Protein AF-A0A812LIL1-F1 (afdb_monomer)

pLDDT: mean 70.32, std 18.49, range [37.25, 95.69]

Solvent-accessible surface area (backbone atoms only — not comparable to full-atom values): 12979 Å² total; per-residue (Å²): 141,80,91,79,79,91,77,90,84,84,90,80,93,76,93,73,94,71,91,79,72,87,73,71,48,73,71,55,48,56,55,46,52,50,66,72,42,93,72,63,73,79,77,71,77,81,70,89,77,80,88,78,82,76,76,82,82,78,79,78,85,77,91,71,80,96,73,77,90,73,74,82,74,73,77,75,76,74,45,86,42,68,44,92,92,39,80,91,51,72,26,69,44,69,71,56,47,55,53,43,63,72,29,72,70,44,50,53,50,51,56,47,50,52,51,32,64,74,65,32,68,70,58,43,52,50,55,48,51,54,51,47,52,53,48,49,53,51,50,51,36,49,73,73,64,52,63,53,73,68,54,45,54,50,52,51,51,52,49,52,51,50,50,52,52,50,48,50,55,74,78,45,77,85,74,88,77,79,75,86,74,89,70,83,89,76,90,74,78,84,81,90,132

Secondary structure (DSSP, 8-state):
-------------------------HHHHHHHHHHHSTTTTTTS------------------------------------EEETTEEEEEESSHHHHHHHHHSHHHHHHHHHHHHHHHH-HHHHHHHHHHHHHHHHHHHHHHHTT---HHHHHHHHHHHHHHHHHHHHHHH--S-------------------

Structure (mmCIF, N/CA/C/O backbone):
data_AF-A0A812LIL1-F1
#
_entry.id   AF-A0A812LIL1-F1
#
loop_
_atom_site.group_PDB
_atom_site.id
_atom_site.type_symbol
_atom_site.label_atom_id
_atom_site.label_alt_id
_atom_site.label_comp_id
_atom_site.label_asym_id
_atom_site.label_entity_id
_atom_site.label_seq_id
_atom_site.pdbx_PDB_ins_code
_atom_site.Cartn_x
_atom_site.Cartn_y
_atom_site.Cartn_z
_atom_site.occupancy
_atom_site.B_iso_or_equiv
_atom_site.auth_seq_id
_atom_site.auth_comp_id
_atom_site.auth_asym_id
_atom_site.auth_atom_id
_atom_site.pdbx_PDB_model_num
ATOM 1 N N . MET A 1 1 ? 29.697 30.203 23.502 1.00 52.78 1 MET A N 1
ATOM 2 C CA . MET A 1 1 ? 31.072 29.741 23.212 1.00 52.78 1 MET A CA 1
ATOM 3 C C . MET A 1 1 ? 31.259 28.390 23.872 1.00 52.78 1 MET A C 1
ATOM 5 O O . MET A 1 1 ? 31.372 28.340 25.086 1.00 52.78 1 MET A O 1
ATOM 9 N N . ILE A 1 2 ? 31.221 27.307 23.098 1.00 48.69 2 ILE A N 1
ATOM 10 C CA . ILE A 1 2 ? 31.490 25.954 23.595 1.00 48.69 2 ILE A CA 1
ATOM 11 C C . ILE A 1 2 ? 32.465 25.327 22.605 1.00 48.69 2 ILE A C 1
ATOM 13 O O . ILE A 1 2 ? 32.144 25.122 21.437 1.00 48.69 2 ILE A O 1
ATOM 17 N N . LYS A 1 3 ? 33.692 25.139 23.086 1.00 65.81 3 LYS A N 1
ATOM 18 C CA . LYS A 1 3 ? 34.807 24.487 22.406 1.00 65.81 3 LYS A CA 1
ATOM 19 C C . LYS A 1 3 ? 34.522 22.979 22.364 1.00 65.81 3 LYS A C 1
ATOM 21 O O . LYS A 1 3 ? 34.367 22.373 23.418 1.00 65.81 3 LYS A O 1
ATOM 26 N N . ARG A 1 4 ? 34.479 22.382 21.173 1.00 52.78 4 ARG A N 1
ATOM 27 C CA . ARG A 1 4 ? 34.618 20.932 20.944 1.00 52.78 4 ARG A CA 1
ATOM 28 C C . ARG A 1 4 ? 35.654 20.783 19.830 1.00 52.78 4 ARG A C 1
ATOM 30 O O . ARG A 1 4 ? 35.423 21.245 18.722 1.00 52.78 4 ARG A O 1
ATOM 37 N N . ALA A 1 5 ? 36.911 20.600 20.218 1.00 50.88 5 ALA A N 1
ATOM 38 C CA . ALA A 1 5 ? 37.567 19.309 20.440 1.00 50.88 5 ALA A CA 1
ATOM 39 C C . ALA A 1 5 ? 38.055 18.724 19.106 1.00 50.88 5 ALA A C 1
ATOM 41 O O . ALA A 1 5 ? 37.328 18.038 18.397 1.00 50.88 5 ALA A O 1
ATOM 42 N N . LEU A 1 6 ? 39.309 19.067 18.791 1.00 51.31 6 LEU A N 1
ATOM 43 C CA . LEU A 1 6 ? 40.186 18.269 17.946 1.00 51.31 6 LEU A CA 1
ATOM 44 C C . LEU A 1 6 ? 40.381 16.887 18.593 1.00 51.31 6 LEU A C 1
ATOM 46 O O . LEU A 1 6 ? 40.688 16.807 19.779 1.00 51.31 6 LEU A O 1
ATOM 50 N N . GLY A 1 7 ? 40.247 15.836 17.792 1.00 46.41 7 GLY A N 1
ATOM 51 C CA . GLY A 1 7 ? 40.588 14.444 18.100 1.00 46.41 7 GLY A CA 1
ATOM 52 C C . GLY A 1 7 ? 40.447 13.658 16.795 1.00 46.41 7 GLY A C 1
ATOM 53 O O . GLY A 1 7 ? 39.332 13.348 16.402 1.00 46.41 7 GLY A O 1
ATOM 54 N N . LEU A 1 8 ? 41.461 13.594 15.927 1.00 50.06 8 LEU A N 1
ATOM 55 C CA . LEU A 1 8 ? 42.644 12.730 16.034 1.00 50.06 8 LEU A CA 1
ATOM 56 C C . LEU A 1 8 ? 42.253 11.256 16.261 1.00 50.06 8 LEU A C 1
ATOM 58 O O . LEU A 1 8 ? 42.231 10.781 17.388 1.00 50.06 8 LEU A O 1
ATOM 62 N N . PHE A 1 9 ? 41.986 10.538 15.168 1.00 48.72 9 PHE A N 1
ATOM 63 C CA . PHE A 1 9 ? 42.214 9.095 15.086 1.00 48.72 9 PHE A CA 1
ATOM 64 C C . PHE A 1 9 ? 43.156 8.838 13.911 1.00 48.72 9 PHE A C 1
ATOM 66 O O . PHE A 1 9 ? 42.768 8.866 12.746 1.00 48.72 9 PHE A O 1
ATOM 73 N N . ALA A 1 10 ? 44.425 8.676 14.271 1.00 44.22 10 ALA A N 1
ATOM 74 C CA . ALA A 1 10 ? 45.466 8.067 13.467 1.00 44.22 10 ALA A CA 1
ATOM 75 C C . ALA A 1 10 ? 45.456 6.549 13.716 1.00 44.22 10 ALA A C 1
ATOM 77 O O . ALA A 1 10 ? 45.192 6.126 14.841 1.00 44.22 10 ALA A O 1
ATOM 78 N N . GLY A 1 11 ? 45.803 5.758 12.697 1.00 39.75 11 GLY A N 1
ATOM 79 C CA . GLY A 1 11 ? 46.254 4.373 12.877 1.00 39.75 11 GLY A CA 1
ATOM 80 C C . GLY A 1 11 ? 45.610 3.359 11.936 1.00 39.75 11 GLY A C 1
ATOM 81 O O . GLY A 1 11 ? 44.699 2.642 12.330 1.00 39.75 11 GLY A O 1
ATOM 82 N N . GLY A 1 12 ? 46.120 3.274 10.709 1.00 37.25 12 GLY A N 1
ATOM 83 C CA . GLY A 1 12 ? 45.776 2.242 9.733 1.00 37.25 12 GLY A CA 1
ATOM 84 C C . GLY A 1 12 ? 46.811 2.226 8.613 1.00 37.25 12 GLY A C 1
ATOM 85 O O . GLY A 1 12 ? 46.540 2.698 7.516 1.00 37.25 12 GLY A O 1
ATOM 86 N N . GLU A 1 13 ? 48.026 1.779 8.933 1.00 42.78 13 GLU A N 1
ATOM 87 C CA . GLU A 1 13 ? 49.130 1.611 7.985 1.00 42.78 13 GLU A CA 1
ATOM 88 C C . GLU A 1 13 ? 48.853 0.428 7.045 1.00 42.78 13 GLU A C 1
ATOM 90 O O . GLU A 1 13 ? 48.665 -0.707 7.480 1.00 42.78 13 GLU A O 1
ATOM 95 N N . GLY A 1 14 ? 48.838 0.710 5.744 1.00 38.22 14 GLY A N 1
ATOM 96 C CA . GLY A 1 14 ? 48.698 -0.270 4.673 1.00 38.22 14 GLY A CA 1
ATOM 97 C C . GLY A 1 14 ? 48.807 0.431 3.325 1.00 38.22 14 GLY A C 1
ATOM 98 O O . GLY A 1 14 ? 47.809 0.872 2.769 1.00 38.22 14 GLY A O 1
ATOM 99 N N . ALA A 1 15 ? 50.042 0.588 2.854 1.00 48.25 15 ALA A N 1
ATOM 100 C CA . ALA A 1 15 ? 50.389 1.243 1.603 1.00 48.25 15 ALA A CA 1
ATOM 101 C C . ALA A 1 15 ? 49.769 0.542 0.380 1.00 48.25 15 ALA A C 1
ATOM 103 O O . ALA A 1 15 ? 50.050 -0.626 0.115 1.00 48.25 15 ALA A O 1
ATOM 104 N N . ALA A 1 16 ? 49.000 1.299 -0.397 1.00 39.88 16 ALA A N 1
ATOM 105 C CA . ALA A 1 16 ? 48.902 1.155 -1.840 1.00 39.88 16 ALA A CA 1
ATOM 106 C C . ALA A 1 16 ? 48.782 2.570 -2.413 1.00 39.88 16 ALA A C 1
ATOM 108 O O . ALA A 1 16 ? 47.892 3.334 -2.045 1.00 39.88 16 ALA A O 1
ATOM 109 N N . GLU A 1 17 ? 49.773 2.928 -3.215 1.00 51.41 17 GLU A N 1
ATOM 110 C CA . GLU A 1 17 ? 49.846 4.164 -3.975 1.00 51.41 17 GLU A CA 1
ATOM 111 C C . GLU A 1 17 ? 48.706 4.176 -4.999 1.00 51.41 17 GLU A C 1
ATOM 113 O O . GLU A 1 17 ? 48.731 3.389 -5.939 1.00 51.41 17 GLU A O 1
ATOM 118 N N . ASP A 1 18 ? 47.724 5.060 -4.832 1.00 40.53 18 ASP A N 1
ATOM 119 C CA . ASP A 1 18 ? 46.818 5.444 -5.912 1.00 40.53 18 ASP A CA 1
ATOM 120 C C . ASP A 1 18 ? 46.624 6.967 -5.880 1.00 40.53 18 ASP A C 1
ATOM 122 O O . ASP A 1 18 ? 46.130 7.567 -4.924 1.00 40.53 18 ASP A O 1
ATOM 126 N N . ASP A 1 19 ? 47.118 7.572 -6.952 1.00 51.59 19 ASP A N 1
ATOM 127 C CA . ASP A 1 19 ? 47.038 8.965 -7.374 1.00 51.59 19 ASP A CA 1
ATOM 128 C C . ASP A 1 19 ? 45.569 9.366 -7.627 1.00 51.59 19 ASP A C 1
ATOM 130 O O . ASP A 1 19 ? 45.099 9.382 -8.765 1.00 51.59 19 ASP A O 1
ATOM 134 N N . ASP A 1 20 ? 44.800 9.650 -6.568 1.00 45.34 20 ASP A N 1
ATOM 135 C CA . ASP A 1 20 ? 43.412 10.131 -6.685 1.00 45.34 20 ASP A CA 1
ATOM 136 C C . ASP A 1 20 ? 43.408 11.651 -6.926 1.00 45.34 20 ASP A C 1
ATOM 138 O O . ASP A 1 20 ? 43.228 12.488 -6.040 1.00 45.34 20 ASP A O 1
ATOM 142 N N . SER A 1 21 ? 43.707 12.007 -8.174 1.00 47.28 21 SER A N 1
ATOM 143 C CA . SER A 1 21 ? 43.496 13.340 -8.724 1.00 47.28 21 SER A CA 1
ATOM 144 C C . SER A 1 21 ? 42.008 13.701 -8.620 1.00 47.28 21 SER A C 1
ATOM 146 O O . SER A 1 21 ? 41.172 13.090 -9.286 1.00 47.28 21 SER A O 1
ATOM 148 N N . ASP A 1 22 ? 41.688 14.703 -7.791 1.00 51.28 22 ASP A N 1
ATOM 149 C CA . ASP A 1 22 ? 40.363 15.304 -7.556 1.00 51.28 22 ASP A CA 1
ATOM 150 C C . ASP A 1 22 ? 39.725 15.934 -8.824 1.00 51.28 22 ASP A C 1
ATOM 152 O O . ASP A 1 22 ? 39.348 17.114 -8.859 1.00 51.28 22 ASP A O 1
ATOM 156 N N . ASP A 1 23 ? 39.541 15.167 -9.896 1.00 62.91 23 ASP A N 1
ATOM 157 C CA . ASP A 1 23 ? 38.817 15.604 -11.087 1.00 62.91 23 ASP A CA 1
ATOM 158 C C . ASP A 1 23 ? 37.314 15.350 -10.894 1.00 62.91 23 ASP A C 1
ATOM 160 O O . ASP A 1 23 ? 36.687 14.437 -11.445 1.00 62.91 23 ASP A O 1
ATOM 164 N N . VAL A 1 24 ? 36.709 16.170 -10.025 1.00 61.94 24 VAL A N 1
ATOM 165 C CA . VAL A 1 24 ? 35.255 16.204 -9.834 1.00 61.94 24 VAL A CA 1
ATOM 166 C C . VAL A 1 24 ? 34.614 16.521 -11.180 1.00 61.94 24 VAL A C 1
ATOM 168 O O . VAL A 1 24 ? 34.632 17.668 -11.639 1.00 61.94 24 VAL A O 1
ATOM 171 N N . THR A 1 25 ? 33.998 15.507 -11.788 1.00 75.56 25 THR A N 1
ATOM 172 C CA . THR A 1 25 ? 33.398 15.629 -13.118 1.00 75.56 25 THR A CA 1
ATOM 173 C C . THR A 1 25 ? 32.443 16.831 -13.182 1.00 75.56 25 THR A C 1
ATOM 175 O O . THR A 1 25 ? 31.736 17.125 -12.207 1.00 75.56 25 THR A O 1
ATOM 178 N N . PRO A 1 26 ? 32.327 17.517 -14.335 1.00 74.06 26 PRO A N 1
ATOM 179 C CA . PRO A 1 26 ? 31.472 18.699 -14.456 1.00 74.06 26 PRO A CA 1
ATOM 180 C C . PRO A 1 26 ? 30.014 18.423 -14.046 1.00 74.0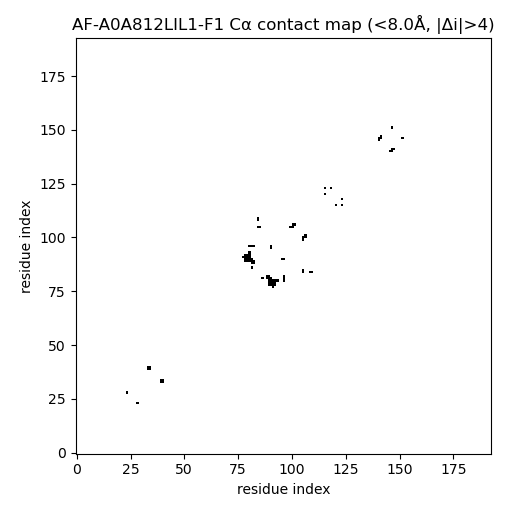6 26 PRO A C 1
ATOM 182 O O . PRO A 1 26 ? 29.338 19.284 -13.488 1.00 74.06 26 PRO A O 1
ATOM 185 N N . ALA A 1 27 ? 29.542 17.187 -14.239 1.00 73.56 27 ALA A N 1
ATOM 186 C CA . ALA A 1 27 ? 28.221 16.741 -13.804 1.00 73.56 27 ALA A CA 1
ATOM 187 C C . ALA A 1 27 ? 28.079 16.630 -12.271 1.00 73.56 27 ALA A C 1
ATOM 189 O O . ALA A 1 27 ? 27.004 16.908 -11.729 1.00 73.56 27 ALA A O 1
ATOM 190 N N . GLN A 1 28 ? 29.135 16.229 -11.559 1.00 75.50 28 GLN A N 1
ATOM 191 C CA . GLN A 1 28 ? 29.159 16.189 -10.094 1.00 75.50 28 GLN A CA 1
ATOM 192 C C . GLN A 1 28 ? 29.247 17.600 -9.500 1.00 75.50 28 GLN A C 1
ATOM 194 O O . GLN A 1 28 ? 28.489 17.891 -8.571 1.00 75.50 28 GLN A O 1
ATOM 199 N N . ARG A 1 29 ? 30.049 18.503 -10.089 1.00 79.69 29 ARG A N 1
ATOM 200 C CA . ARG A 1 29 ? 30.097 19.927 -9.693 1.00 79.69 29 ARG A CA 1
ATOM 201 C C . ARG A 1 29 ? 28.732 20.599 -9.810 1.00 79.69 29 ARG A C 1
ATOM 203 O O . ARG A 1 29 ? 28.240 21.153 -8.833 1.00 79.69 29 ARG A O 1
ATOM 210 N N . GLN A 1 30 ? 28.043 20.429 -10.937 1.00 77.06 30 GLN A N 1
ATOM 211 C CA . GLN A 1 30 ? 26.717 21.026 -11.153 1.00 77.06 30 GLN A CA 1
ATOM 212 C C . GLN A 1 30 ? 25.652 20.501 -10.167 1.00 77.06 30 GLN A C 1
ATOM 214 O O . GLN A 1 30 ? 24.702 21.195 -9.793 1.00 77.06 30 GLN A O 1
ATOM 219 N N . LYS A 1 31 ? 25.801 19.245 -9.725 1.00 79.50 31 LYS A N 1
ATOM 220 C CA . LYS A 1 31 ? 24.923 18.612 -8.733 1.00 79.50 31 LYS A CA 1
ATOM 221 C C . LYS A 1 31 ? 25.207 19.104 -7.312 1.00 79.50 31 LYS A C 1
ATOM 223 O O . LYS A 1 31 ? 24.265 19.208 -6.523 1.00 79.50 31 LYS A O 1
ATOM 228 N N . LEU A 1 32 ? 26.468 19.399 -7.000 1.00 76.12 32 LEU A N 1
ATOM 229 C CA . LEU A 1 32 ? 26.884 20.039 -5.753 1.00 76.12 32 LEU A CA 1
ATOM 230 C C . LEU A 1 32 ? 26.404 21.493 -5.715 1.00 76.12 32 LEU A C 1
ATOM 232 O O . LEU A 1 32 ? 25.700 21.862 -4.782 1.00 76.12 32 LEU A O 1
ATOM 236 N N . GLU A 1 33 ? 26.623 22.275 -6.770 1.00 76.50 33 GLU A N 1
ATOM 237 C CA . GLU A 1 33 ? 26.144 23.662 -6.877 1.00 76.50 33 GLU A CA 1
ATOM 238 C C . GLU A 1 33 ? 24.622 23.764 -6.673 1.00 76.50 33 GLU A C 1
ATOM 240 O O . GLU A 1 33 ? 24.148 24.567 -5.869 1.00 76.50 33 GLU A O 1
ATOM 245 N N . ARG A 1 34 ? 23.836 22.864 -7.285 1.00 74.44 34 ARG A N 1
ATOM 246 C CA . ARG A 1 34 ? 22.377 22.784 -7.056 1.00 74.44 34 ARG A CA 1
ATOM 247 C C . ARG A 1 34 ? 21.967 22.423 -5.629 1.00 74.44 34 ARG A C 1
ATOM 249 O O . ARG A 1 34 ? 20.806 2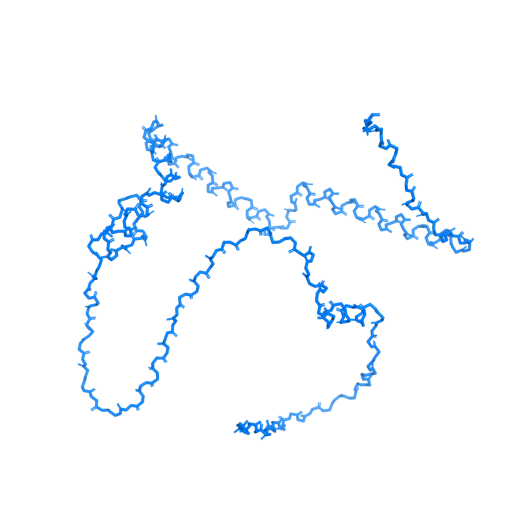2.621 -5.284 1.00 74.44 34 ARG A O 1
ATOM 256 N N . ARG A 1 35 ? 22.844 21.823 -4.826 1.00 74.50 35 ARG A N 1
ATOM 257 C CA . ARG A 1 35 ? 22.574 21.514 -3.414 1.00 74.50 35 ARG A CA 1
ATOM 258 C C . ARG A 1 35 ? 22.987 22.655 -2.492 1.00 74.50 35 ARG A C 1
ATOM 260 O O . ARG A 1 35 ? 22.330 22.830 -1.473 1.00 74.50 35 ARG A O 1
ATOM 267 N N . LEU A 1 36 ? 24.028 23.405 -2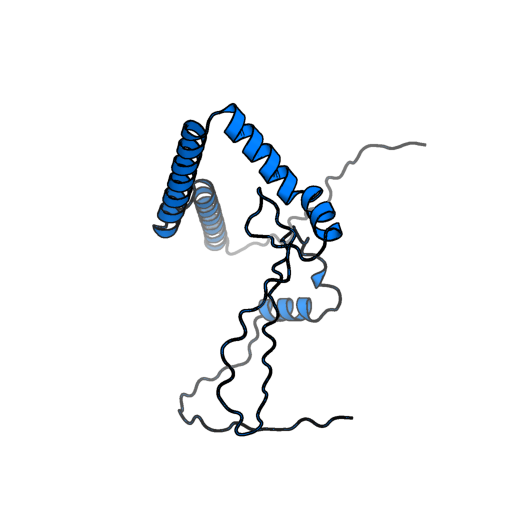.855 1.00 75.19 36 LEU A N 1
ATOM 268 C CA . LEU A 1 36 ? 24.544 24.516 -2.056 1.00 75.19 36 LEU A CA 1
ATOM 269 C C . LEU A 1 36 ? 23.773 25.831 -2.261 1.00 75.19 36 LEU A C 1
ATOM 271 O O . LEU A 1 36 ? 23.797 26.668 -1.367 1.00 75.19 36 LEU A O 1
ATOM 275 N N . LEU A 1 37 ? 23.060 26.015 -3.379 1.00 71.19 37 LEU A N 1
ATOM 276 C CA . LEU A 1 37 ? 22.205 27.189 -3.610 1.00 71.19 37 LEU A CA 1
ATOM 277 C C . LEU A 1 37 ? 20.924 27.142 -2.743 1.00 71.19 37 LEU A C 1
ATOM 279 O O . LEU A 1 37 ? 20.057 26.284 -2.977 1.00 71.19 37 LEU A O 1
ATOM 283 N N . PRO A 1 38 ? 20.739 28.076 -1.786 1.00 50.00 38 PRO A N 1
ATOM 284 C CA . PRO A 1 38 ? 19.524 28.162 -0.980 1.00 50.00 38 PRO A CA 1
ATOM 285 C C . PRO A 1 38 ? 18.303 28.395 -1.884 1.00 50.00 38 PRO A C 1
ATOM 287 O O . PRO A 1 38 ? 18.199 29.414 -2.559 1.00 50.00 38 PRO A O 1
ATOM 290 N N . GLY A 1 39 ? 17.384 27.424 -1.938 1.00 58.91 39 GLY A N 1
ATOM 291 C CA . GLY A 1 39 ? 16.152 27.492 -2.745 1.00 58.91 39 GLY A CA 1
ATOM 292 C C . GLY A 1 39 ? 16.052 26.488 -3.902 1.00 58.91 39 GLY A C 1
ATOM 293 O O . GLY A 1 39 ? 14.942 26.183 -4.344 1.00 58.91 39 GLY A O 1
ATOM 294 N N . ALA A 1 40 ? 17.154 25.864 -4.328 1.00 60.09 40 ALA A N 1
ATOM 295 C CA . ALA A 1 40 ? 17.166 24.899 -5.439 1.00 60.09 40 ALA A CA 1
ATOM 296 C C . ALA A 1 40 ? 16.513 23.528 -5.118 1.00 60.09 40 ALA A C 1
ATOM 298 O O . ALA A 1 40 ? 16.318 22.692 -6.007 1.00 60.09 40 ALA A O 1
ATOM 299 N N . GLN A 1 41 ? 16.118 23.295 -3.861 1.00 58.41 41 GLN A N 1
ATOM 300 C CA . GLN A 1 41 ? 15.439 22.072 -3.409 1.00 58.41 41 GLN A CA 1
ATOM 301 C C . GLN A 1 41 ? 13.904 22.094 -3.569 1.00 58.41 41 GLN A C 1
ATOM 303 O O . GLN A 1 41 ? 13.261 21.060 -3.387 1.00 58.41 41 GLN A O 1
ATOM 308 N N . ARG A 1 42 ? 13.288 23.223 -3.953 1.00 55.56 42 ARG A N 1
ATOM 309 C CA . ARG A 1 42 ? 11.817 23.402 -3.922 1.00 55.56 42 ARG A CA 1
ATOM 310 C C . ARG A 1 42 ? 11.010 22.665 -5.011 1.00 55.56 42 ARG A C 1
ATOM 312 O O . ARG A 1 42 ? 9.792 22.784 -5.044 1.00 55.56 42 ARG A O 1
ATOM 319 N N . GLY A 1 43 ? 11.643 21.875 -5.881 1.00 55.72 43 GLY A N 1
ATOM 320 C CA . GLY A 1 43 ? 10.975 21.232 -7.026 1.00 55.72 43 GLY A CA 1
ATOM 321 C C . GLY A 1 43 ? 10.516 19.779 -6.844 1.00 55.72 43 GLY A C 1
ATOM 322 O O . GLY A 1 43 ? 9.851 19.241 -7.729 1.00 55.72 43 GLY A O 1
ATOM 323 N N . ARG A 1 44 ? 10.851 19.097 -5.739 1.00 55.03 44 ARG A N 1
ATOM 324 C CA . ARG A 1 44 ? 10.303 17.754 -5.479 1.00 55.03 44 ARG A CA 1
ATOM 325 C C . ARG A 1 44 ? 8.954 17.901 -4.793 1.00 55.03 44 ARG A C 1
ATOM 327 O O . ARG A 1 44 ? 8.875 17.963 -3.573 1.00 55.03 44 ARG A O 1
ATOM 334 N N . LYS A 1 45 ? 7.907 17.966 -5.618 1.00 52.06 45 LYS A N 1
ATOM 335 C CA . LYS A 1 45 ? 6.505 17.758 -5.246 1.00 52.06 45 LYS A CA 1
ATOM 336 C C . LYS A 1 45 ? 6.432 16.556 -4.297 1.00 52.06 45 LYS A C 1
ATOM 338 O O . LYS A 1 45 ? 6.560 15.415 -4.739 1.00 52.06 45 LYS A O 1
ATOM 343 N N . ARG A 1 46 ? 6.319 16.843 -2.997 1.00 50.88 46 ARG A N 1
ATOM 344 C CA . ARG A 1 46 ? 6.005 15.870 -1.954 1.00 50.88 46 ARG A CA 1
ATOM 345 C C . ARG A 1 46 ? 4.670 15.259 -2.356 1.00 50.88 46 ARG A C 1
ATOM 347 O O . ARG A 1 46 ? 3.656 15.946 -2.387 1.00 50.88 46 ARG A O 1
ATOM 354 N N . LYS A 1 47 ? 4.717 14.013 -2.809 1.00 48.81 47 LYS A N 1
ATOM 355 C CA . LYS A 1 47 ? 3.556 13.142 -2.860 1.00 48.81 47 LYS A CA 1
ATOM 356 C C . LYS A 1 47 ? 3.611 12.379 -1.547 1.00 48.81 47 LYS A C 1
ATOM 358 O O . LYS A 1 47 ? 4.606 11.693 -1.329 1.00 48.81 47 LYS A O 1
ATOM 363 N N . ASP A 1 48 ? 2.610 12.616 -0.710 1.00 51.53 48 ASP A N 1
ATOM 364 C CA . ASP A 1 48 ? 2.256 11.888 0.506 1.00 51.53 48 ASP A CA 1
ATOM 365 C C . ASP A 1 48 ? 2.985 10.551 0.694 1.00 51.53 48 ASP A C 1
ATOM 367 O O . ASP A 1 48 ? 2.738 9.587 -0.036 1.00 51.53 48 ASP A O 1
ATOM 371 N N . MET A 1 49 ? 3.867 10.522 1.690 1.00 44.88 49 MET A N 1
ATOM 372 C CA . MET A 1 49 ? 4.078 9.383 2.583 1.00 44.88 49 MET A CA 1
ATOM 373 C C . MET A 1 49 ? 4.185 10.009 3.974 1.00 44.88 49 MET A C 1
ATOM 375 O O . MET A 1 49 ? 5.067 10.840 4.186 1.00 44.88 49 MET A O 1
ATOM 379 N N . ASP A 1 50 ? 3.071 10.024 4.702 1.00 45.06 50 ASP A N 1
ATOM 380 C CA . ASP A 1 50 ? 2.653 8.987 5.662 1.00 45.06 50 ASP A CA 1
ATOM 381 C C . ASP A 1 50 ? 3.700 8.837 6.770 1.00 45.06 50 ASP A C 1
ATOM 383 O O . ASP A 1 50 ? 4.861 8.508 6.523 1.00 45.06 50 ASP A O 1
ATOM 387 N N . GLU A 1 51 ? 3.244 9.221 7.955 1.00 49.81 51 GLU A N 1
ATOM 388 C CA . GLU A 1 51 ? 3.956 9.368 9.211 1.00 49.81 51 GLU A CA 1
ATOM 389 C C . GLU A 1 51 ? 4.440 8.001 9.698 1.00 49.81 51 GLU A C 1
ATOM 391 O O . GLU A 1 51 ? 3.649 7.142 10.077 1.00 49.81 51 GLU A O 1
ATOM 396 N N . ASP A 1 52 ? 5.757 7.817 9.684 1.00 47.31 52 ASP A N 1
ATOM 397 C CA . ASP A 1 52 ? 6.441 6.830 10.510 1.00 47.31 52 ASP A CA 1
ATOM 398 C C . ASP A 1 52 ? 6.789 7.558 11.816 1.00 47.31 52 ASP A C 1
ATOM 400 O O . ASP A 1 52 ? 7.786 8.280 11.902 1.00 47.31 52 ASP A O 1
ATOM 404 N N . GLU A 1 53 ? 5.879 7.488 12.792 1.00 51.19 53 GLU A N 1
ATOM 405 C CA . GLU A 1 53 ? 6.176 7.847 14.179 1.00 51.19 53 GLU A CA 1
ATOM 406 C C . GLU A 1 53 ? 7.121 6.780 14.735 1.00 51.19 53 GLU A C 1
ATOM 408 O O . GLU A 1 53 ? 6.700 5.766 15.287 1.00 51.19 53 GLU A O 1
ATOM 413 N N . GLY A 1 54 ? 8.417 7.008 14.513 1.00 45.72 54 GLY A N 1
ATOM 414 C CA . GLY A 1 54 ? 9.493 6.332 15.218 1.00 45.72 54 GLY A CA 1
ATOM 415 C C . GLY A 1 54 ? 9.397 6.675 16.697 1.00 45.72 54 GLY A C 1
ATOM 416 O O . GLY A 1 54 ? 9.715 7.794 17.107 1.00 45.72 54 GLY A O 1
ATOM 417 N N . ASP A 1 55 ? 8.898 5.702 17.449 1.00 47.31 55 ASP A N 1
ATOM 418 C CA . ASP A 1 55 ? 8.804 5.713 18.894 1.00 47.31 55 ASP A CA 1
ATOM 419 C C . ASP A 1 55 ? 10.181 5.917 19.534 1.00 47.31 55 ASP A C 1
ATOM 421 O O . ASP A 1 55 ? 11.228 5.475 19.054 1.00 47.31 55 ASP A O 1
ATOM 425 N N . SER A 1 56 ? 10.142 6.700 20.598 1.00 48.25 56 SER A N 1
ATOM 426 C CA . SER A 1 56 ? 11.269 7.289 21.288 1.00 48.25 56 SER A CA 1
ATOM 427 C C . SER A 1 56 ? 11.800 6.295 22.310 1.00 48.25 56 SER A C 1
ATOM 429 O O . SER A 1 56 ? 11.351 6.286 23.455 1.00 48.25 56 SER A O 1
ATOM 431 N N . GLU A 1 57 ? 12.814 5.523 21.935 1.00 43.84 57 GLU A N 1
ATOM 432 C CA . GLU A 1 57 ? 13.558 4.686 22.879 1.00 43.84 57 GLU A CA 1
ATOM 433 C C . GLU A 1 57 ? 14.475 5.583 23.721 1.00 43.84 57 GLU A C 1
ATOM 435 O O . GLU A 1 57 ? 15.639 5.848 23.408 1.00 43.84 57 GLU A O 1
ATOM 440 N N . GLY A 1 58 ? 13.882 6.136 24.780 1.00 41.84 58 GLY A N 1
ATOM 441 C CA . GLY A 1 58 ? 14.563 6.848 25.847 1.00 41.84 58 GLY A CA 1
ATOM 442 C C . GLY A 1 58 ? 15.514 5.908 26.574 1.00 41.84 58 GLY A C 1
ATOM 443 O O . GLY A 1 58 ? 15.134 5.251 27.535 1.00 41.84 58 GLY A O 1
ATOM 444 N N . SER A 1 59 ? 16.763 5.877 26.117 1.00 43.34 59 SER A N 1
ATOM 445 C CA . SER A 1 59 ? 17.895 5.305 26.841 1.00 43.34 59 SER A CA 1
ATOM 446 C C . SER A 1 59 ? 18.133 6.118 28.117 1.00 43.34 59 SER A C 1
ATOM 448 O O . SER A 1 59 ? 18.843 7.126 28.104 1.00 43.34 59 SER A O 1
ATOM 450 N N . THR A 1 60 ? 17.509 5.715 29.222 1.00 44.97 60 THR A N 1
ATOM 451 C CA . THR A 1 60 ? 17.885 6.166 30.564 1.00 44.97 60 THR A CA 1
ATOM 452 C C . THR A 1 60 ? 19.135 5.411 30.993 1.00 44.97 60 THR A C 1
ATOM 454 O O . THR A 1 60 ? 19.063 4.322 31.557 1.00 44.97 60 THR A O 1
ATOM 457 N N . ASP A 1 61 ? 20.283 6.008 30.692 1.00 43.66 61 ASP A N 1
ATOM 458 C CA . ASP A 1 61 ? 21.576 5.688 31.291 1.00 43.66 61 ASP A CA 1
ATOM 459 C C . ASP A 1 61 ? 21.515 6.133 32.768 1.00 43.66 61 ASP A C 1
ATOM 461 O O . ASP A 1 61 ? 21.726 7.301 33.100 1.00 43.66 61 ASP A O 1
ATOM 465 N N . ASN A 1 62 ? 21.055 5.229 33.638 1.00 42.53 62 ASN A N 1
ATOM 466 C CA . ASN A 1 62 ? 21.016 5.405 35.088 1.00 42.53 62 ASN A CA 1
ATOM 467 C C . ASN A 1 62 ? 22.129 4.552 35.703 1.00 42.53 62 ASN A C 1
ATOM 469 O O . ASN A 1 62 ? 21.889 3.450 36.191 1.00 42.53 62 ASN A O 1
ATOM 473 N N . ASP A 1 63 ? 23.351 5.067 35.622 1.00 47.81 63 ASP A N 1
ATOM 474 C CA . ASP A 1 63 ? 24.523 4.533 36.310 1.00 47.81 63 ASP A CA 1
ATOM 475 C C . ASP A 1 63 ? 24.513 5.063 37.757 1.00 47.81 63 ASP A C 1
ATOM 477 O O . ASP A 1 63 ? 24.909 6.200 38.024 1.00 47.81 63 ASP A O 1
ATOM 481 N N . SER A 1 64 ? 23.944 4.277 38.679 1.00 43.22 64 SER A N 1
ATOM 482 C CA . SER A 1 64 ? 24.170 4.421 40.122 1.00 43.22 64 SER A CA 1
ATOM 483 C C . SER A 1 64 ? 23.819 3.118 40.860 1.00 43.22 64 SER A C 1
ATOM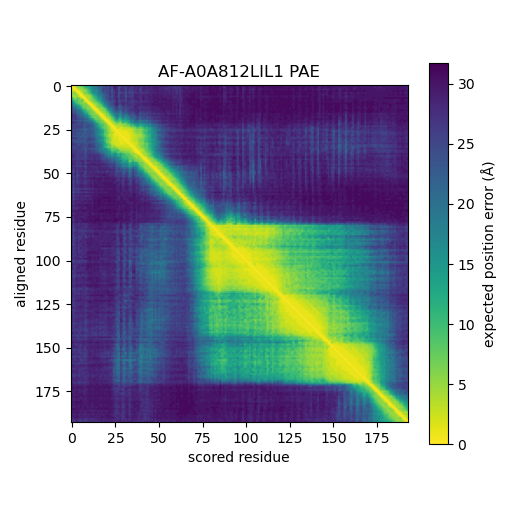 485 O O . SER A 1 64 ? 22.663 2.707 40.879 1.00 43.22 64 SER A O 1
ATOM 487 N N . ASP A 1 65 ? 24.868 2.501 41.412 1.00 51.19 65 ASP A N 1
ATOM 488 C CA . ASP A 1 65 ? 25.003 1.480 42.469 1.00 51.19 65 ASP A CA 1
ATOM 489 C C . ASP A 1 65 ? 23.775 0.748 43.070 1.00 51.19 65 ASP A C 1
ATOM 491 O O . ASP A 1 65 ? 22.875 1.361 43.632 1.00 51.19 65 ASP A O 1
ATOM 495 N N . ASP A 1 66 ? 23.887 -0.591 43.091 1.00 57.06 66 ASP A N 1
ATOM 496 C CA . ASP A 1 66 ? 23.522 -1.515 44.191 1.00 57.06 66 ASP A CA 1
ATOM 497 C C . ASP A 1 66 ? 22.143 -1.338 44.875 1.00 57.06 66 ASP A C 1
ATOM 499 O O . ASP A 1 66 ? 22.055 -1.092 46.077 1.00 57.06 66 ASP A O 1
ATOM 503 N N . ASP A 1 67 ? 21.051 -1.554 44.132 1.00 48.59 67 ASP A N 1
ATOM 504 C CA . ASP A 1 67 ? 19.689 -1.679 44.685 1.00 48.59 67 ASP A CA 1
ATOM 505 C C . ASP A 1 67 ? 19.107 -3.083 44.353 1.00 48.59 67 ASP A C 1
ATOM 507 O O . ASP A 1 67 ? 19.316 -3.591 43.244 1.00 48.59 67 ASP A O 1
ATOM 511 N N . PRO A 1 68 ? 18.432 -3.774 45.300 1.00 57.09 68 PRO A N 1
ATOM 512 C CA . PRO A 1 68 ? 17.986 -5.168 45.164 1.00 57.09 68 PRO A CA 1
ATOM 513 C C . PRO A 1 68 ? 17.027 -5.386 43.979 1.00 57.09 68 PRO A C 1
ATOM 515 O O . PRO A 1 68 ? 16.369 -4.442 43.544 1.00 57.09 68 PRO A O 1
ATOM 518 N N . PRO A 1 69 ? 16.879 -6.633 43.474 1.00 58.44 69 PRO A N 1
ATOM 519 C CA . PRO A 1 69 ? 16.021 -6.923 42.328 1.00 58.44 69 PRO A CA 1
ATOM 520 C C . PRO A 1 69 ? 14.569 -6.556 42.650 1.00 58.44 69 PRO A C 1
ATOM 522 O O . PRO A 1 69 ? 13.868 -7.277 43.364 1.00 58.44 69 PRO A O 1
ATOM 525 N N . VAL A 1 70 ? 14.126 -5.412 42.131 1.00 58.75 70 VAL A N 1
ATOM 526 C CA . VAL A 1 70 ? 12.724 -5.007 42.154 1.00 58.75 70 VAL A CA 1
ATOM 527 C C . VAL A 1 70 ? 11.987 -5.949 41.196 1.00 58.75 70 VAL A C 1
ATOM 529 O O . VAL A 1 70 ? 12.399 -6.057 40.041 1.00 58.75 70 VAL A O 1
ATOM 532 N N . PRO A 1 71 ? 10.949 -6.677 41.642 1.00 56.19 71 PRO A N 1
ATOM 533 C CA . PRO A 1 71 ? 10.176 -7.535 40.752 1.00 56.19 71 PRO A CA 1
ATOM 534 C C . PRO A 1 71 ? 9.559 -6.675 39.649 1.00 56.19 71 PRO A C 1
ATOM 536 O O . PRO A 1 71 ? 9.030 -5.605 39.958 1.00 56.19 71 PRO A O 1
ATOM 539 N N . ASP A 1 72 ? 9.646 -7.147 38.399 1.00 54.06 72 ASP A N 1
ATOM 540 C CA . ASP A 1 72 ? 9.056 -6.525 37.212 1.00 54.06 72 ASP A CA 1
ATOM 541 C C . ASP A 1 72 ? 7.682 -5.950 37.557 1.00 54.06 72 ASP A C 1
ATOM 543 O O . ASP A 1 72 ? 6.713 -6.680 37.785 1.00 54.06 72 ASP A O 1
ATOM 547 N N . ALA A 1 73 ? 7.612 -4.623 37.663 1.00 53.03 73 ALA A N 1
ATOM 548 C CA . ALA A 1 73 ? 6.348 -3.941 37.803 1.00 53.03 73 ALA A CA 1
ATOM 549 C C . ALA A 1 73 ? 5.611 -4.178 36.490 1.00 53.03 73 ALA A C 1
ATOM 551 O O . ALA A 1 73 ? 5.911 -3.530 35.490 1.00 53.03 73 ALA A O 1
ATOM 552 N N . GLU A 1 74 ? 4.683 -5.139 36.492 1.00 58.62 74 GLU A N 1
ATOM 553 C CA . GLU A 1 74 ? 3.662 -5.282 35.464 1.00 58.62 74 GLU A CA 1
ATOM 554 C C . GLU A 1 74 ? 3.180 -3.869 35.137 1.00 58.62 74 GLU A C 1
ATOM 556 O O . GLU A 1 74 ? 2.627 -3.187 36.008 1.00 58.62 74 GLU A O 1
ATOM 561 N N . GLU A 1 75 ? 3.480 -3.380 33.929 1.00 59.84 75 GLU A N 1
ATOM 562 C CA . GLU A 1 75 ? 3.033 -2.070 33.480 1.00 59.84 75 GLU A CA 1
ATOM 563 C C . GLU A 1 75 ? 1.510 -2.083 33.533 1.00 59.84 75 GLU A C 1
ATOM 565 O O . GLU A 1 75 ? 0.826 -2.578 32.638 1.00 59.84 75 GLU A O 1
ATOM 570 N N . THR A 1 76 ? 0.974 -1.613 34.656 1.00 53.44 76 THR A N 1
ATOM 571 C CA . THR A 1 76 ? -0.459 -1.544 34.905 1.00 53.44 76 THR A CA 1
ATOM 572 C C . THR A 1 76 ? -1.079 -0.751 33.769 1.00 53.44 76 THR A C 1
ATOM 574 O O . THR A 1 76 ? -0.905 0.459 33.645 1.00 53.44 76 THR A O 1
ATOM 577 N N . PHE A 1 77 ? -1.740 -1.486 32.884 1.00 54.97 77 PHE A N 1
ATOM 578 C CA . PHE A 1 77 ? -2.222 -1.034 31.594 1.00 54.97 77 PHE A CA 1
ATOM 579 C C . PHE A 1 77 ? -3.148 0.175 31.786 1.00 54.97 77 PHE A C 1
ATOM 581 O O . PHE A 1 77 ? -4.295 0.041 32.214 1.00 54.97 77 PHE A O 1
ATOM 588 N N . ARG A 1 78 ? -2.652 1.388 31.517 1.00 58.91 78 ARG A N 1
ATOM 589 C CA . ARG A 1 78 ? -3.384 2.640 31.805 1.00 58.91 78 ARG A CA 1
ATOM 590 C C . ARG A 1 78 ? -4.434 3.012 30.751 1.00 58.91 78 ARG A C 1
ATOM 592 O O . ARG A 1 78 ? -4.984 4.109 30.802 1.00 58.91 78 ARG A O 1
ATOM 599 N N . GLY A 1 79 ? -4.722 2.130 29.795 1.00 60.91 79 GLY A N 1
ATOM 600 C CA . GLY A 1 79 ? -5.724 2.354 28.753 1.00 60.91 79 GLY A CA 1
ATOM 601 C C . GLY A 1 79 ? -6.967 1.495 28.955 1.00 60.91 79 GLY A C 1
ATOM 602 O O . GLY A 1 79 ? -6.963 0.319 28.611 1.00 60.91 79 GLY A O 1
ATOM 603 N N . GLN A 1 80 ? -8.050 2.075 29.480 1.00 76.00 80 GLN A N 1
ATOM 604 C CA . GLN A 1 80 ? -9.360 1.401 29.545 1.00 76.00 80 GLN A CA 1
ATOM 605 C C . GLN A 1 80 ? -10.108 1.435 28.200 1.00 76.00 80 GLN A C 1
ATOM 607 O O . GLN A 1 80 ? -10.981 0.601 27.952 1.00 76.00 80 GLN A O 1
ATOM 612 N N . TYR A 1 81 ? -9.766 2.371 27.310 1.00 82.56 81 TYR A N 1
ATOM 613 C CA . TYR A 1 81 ? -10.512 2.615 26.080 1.00 82.56 81 TYR A CA 1
ATOM 614 C C . TYR A 1 81 ? -9.882 1.870 24.905 1.00 82.56 81 TYR A C 1
ATOM 616 O O . TYR A 1 81 ? -8.789 2.191 24.447 1.00 82.56 81 TYR A O 1
ATOM 624 N N . HIS A 1 82 ? -10.599 0.882 24.380 1.00 86.19 82 HIS A N 1
ATOM 625 C CA . HIS A 1 82 ? -10.179 0.106 23.219 1.00 86.19 82 HIS A CA 1
ATOM 626 C C . HIS A 1 82 ? -11.304 0.062 22.186 1.00 86.19 82 HIS A C 1
ATOM 628 O O . HIS A 1 82 ? -12.490 0.040 22.514 1.00 86.19 82 HIS A O 1
ATOM 634 N N . CYS A 1 83 ? -10.930 0.053 20.910 1.00 87.44 83 CYS A N 1
ATOM 635 C CA . CYS A 1 83 ? -11.876 -0.104 19.817 1.00 87.44 83 CYS A CA 1
ATOM 636 C C . CYS A 1 83 ? -11.905 -1.569 19.366 1.00 87.44 83 CYS A C 1
ATOM 638 O O . CYS A 1 83 ? -10.882 -2.105 18.952 1.00 87.44 83 CYS A O 1
ATOM 640 N N . GLN A 1 84 ? -13.082 -2.204 19.350 1.00 87.94 84 GLN A N 1
ATOM 641 C CA . GLN A 1 84 ? -13.224 -3.609 18.928 1.00 87.94 84 GLN A CA 1
ATOM 642 C C . GLN A 1 84 ? -12.823 -3.855 17.462 1.00 87.94 84 GLN A C 1
ATOM 644 O O . GLN A 1 84 ? -12.415 -4.956 17.105 1.00 87.94 84 GLN A O 1
ATOM 649 N N . LEU A 1 85 ? -12.905 -2.830 16.605 1.00 88.19 85 LEU A N 1
ATOM 650 C CA . LEU A 1 85 ? -12.479 -2.912 15.202 1.00 88.19 85 LEU A CA 1
ATOM 651 C C . LEU A 1 85 ? -10.967 -2.668 15.017 1.00 88.19 85 LEU A C 1
ATOM 653 O O . LEU A 1 85 ? -10.411 -2.962 13.955 1.00 88.19 85 LEU A O 1
ATOM 657 N N . CYS A 1 86 ? -10.288 -2.111 16.023 1.00 88.81 86 CYS A N 1
ATOM 658 C CA . CYS A 1 86 ? -8.868 -1.761 15.985 1.00 88.81 86 CYS A CA 1
ATOM 659 C C . CYS A 1 86 ? -8.159 -2.248 17.259 1.00 88.81 86 CYS A C 1
ATOM 661 O O . CYS A 1 86 ? -7.871 -1.415 18.118 1.00 88.81 86 CYS A O 1
ATOM 663 N N . PRO A 1 87 ? -7.840 -3.551 17.369 1.00 85.25 87 PRO A N 1
ATOM 664 C CA . PRO A 1 87 ? -7.184 -4.094 18.562 1.00 85.25 87 PRO A CA 1
ATOM 665 C C . PRO A 1 87 ? -5.791 -3.494 18.801 1.00 85.25 87 PRO A C 1
ATOM 667 O O . PRO A 1 87 ? -5.365 -3.378 19.941 1.00 85.25 87 PRO A O 1
ATOM 670 N N . ASP A 1 88 ? -5.122 -3.033 17.743 1.00 85.94 88 ASP A N 1
ATOM 671 C CA . ASP A 1 88 ? -3.776 -2.454 17.825 1.00 85.94 88 ASP A CA 1
ATOM 672 C C . ASP A 1 88 ? -3.743 -1.080 18.520 1.00 85.94 88 ASP A C 1
ATOM 674 O O . ASP A 1 88 ? -2.678 -0.605 18.900 1.00 85.94 88 ASP A O 1
ATOM 678 N N . LYS A 1 89 ? -4.889 -0.392 18.646 1.00 83.81 89 LYS A N 1
ATOM 679 C CA . LYS A 1 89 ? -4.955 0.966 19.208 1.00 83.81 89 LYS A CA 1
ATOM 680 C C . LYS A 1 89 ? -5.612 0.946 20.581 1.00 83.81 89 LYS A C 1
ATOM 682 O O . LYS A 1 89 ? -6.836 1.029 20.691 1.00 83.81 89 LYS A O 1
ATOM 687 N N . ILE A 1 90 ? -4.776 0.891 21.612 1.00 86.25 90 ILE A N 1
ATOM 688 C CA . ILE A 1 90 ? -5.178 1.119 23.000 1.00 86.25 90 ILE A CA 1
ATOM 689 C C . ILE A 1 90 ? -5.104 2.617 23.275 1.00 86.25 90 ILE A C 1
ATOM 691 O O . ILE A 1 90 ? -4.068 3.248 23.077 1.00 86.25 90 ILE A O 1
ATOM 695 N N . LEU A 1 91 ? -6.221 3.198 23.697 1.00 87.00 91 LEU A N 1
ATOM 696 C CA . LEU A 1 91 ? -6.344 4.627 23.938 1.00 87.00 91 LEU A CA 1
ATOM 697 C C . LEU A 1 91 ? -6.453 4.883 25.439 1.00 87.00 91 LEU A C 1
ATOM 699 O O . LEU A 1 91 ? -7.110 4.150 26.182 1.00 87.00 91 LEU A O 1
ATOM 703 N N . LEU A 1 92 ? -5.794 5.946 25.889 1.00 86.88 92 LEU A N 1
ATOM 704 C CA . LEU A 1 92 ? -5.723 6.284 27.309 1.00 86.88 92 LEU A CA 1
ATOM 705 C C . LEU A 1 92 ? -6.928 7.123 27.744 1.00 86.88 92 LEU A C 1
ATOM 707 O O . LEU A 1 92 ? -7.358 7.050 28.891 1.00 86.88 92 LEU A O 1
ATOM 711 N N . THR A 1 93 ? -7.490 7.919 26.830 1.00 88.75 93 THR A N 1
ATOM 712 C CA . THR A 1 93 ? -8.582 8.858 27.125 1.00 88.75 93 THR A CA 1
ATOM 713 C C . THR A 1 93 ? -9.772 8.672 26.187 1.00 88.75 93 THR A C 1
ATOM 715 O O . THR A 1 93 ? -9.613 8.325 25.017 1.00 88.75 93 THR A O 1
ATOM 718 N N . GLU A 1 94 ? -10.972 8.986 26.677 1.00 88.75 94 GLU A N 1
ATOM 719 C CA . GLU A 1 94 ? -12.212 8.936 25.890 1.00 88.75 94 GLU A CA 1
ATOM 720 C C . GLU A 1 94 ? -12.175 9.882 24.679 1.00 88.75 94 GLU A C 1
ATOM 722 O O . GLU A 1 94 ? -12.548 9.501 23.574 1.00 88.75 94 GLU A O 1
ATOM 727 N N . LYS A 1 95 ? -11.612 11.087 24.834 1.00 91.62 95 LYS A N 1
ATOM 728 C CA . LYS A 1 95 ? -11.468 12.048 23.724 1.00 91.62 95 LYS A CA 1
ATOM 729 C C . LYS A 1 95 ? -10.644 11.481 22.566 1.00 91.62 95 LYS A C 1
ATOM 731 O O . LYS A 1 95 ? -10.935 11.742 21.402 1.00 91.62 95 LYS A O 1
ATOM 736 N N . GLN A 1 96 ? -9.613 10.690 22.866 1.00 88.88 96 GLN A N 1
ATOM 737 C CA . GLN A 1 96 ? -8.833 10.011 21.831 1.00 88.88 96 GLN A CA 1
ATOM 738 C C . GLN A 1 96 ? -9.653 8.915 21.142 1.00 88.88 96 GLN A C 1
ATOM 740 O O . GLN A 1 96 ? -9.483 8.712 19.940 1.00 88.88 96 GLN A O 1
ATOM 745 N N . LEU A 1 97 ? -10.557 8.243 21.864 1.00 89.44 97 LEU A N 1
ATOM 746 C CA . LEU A 1 97 ? -11.489 7.275 21.284 1.00 89.44 97 LEU A CA 1
ATOM 747 C C . LEU A 1 97 ? -12.455 7.954 20.312 1.00 89.44 97 LEU A C 1
ATOM 749 O O . LEU A 1 97 ? -12.599 7.483 19.189 1.00 89.44 97 LEU A O 1
ATOM 753 N N . GLU A 1 98 ? -13.034 9.095 20.672 1.00 92.00 98 GLU A N 1
ATOM 754 C CA . GLU A 1 98 ? -13.905 9.864 19.770 1.00 92.00 98 GLU A CA 1
ATOM 755 C C . GLU A 1 98 ? -13.171 10.288 18.489 1.00 92.00 98 GLU A C 1
ATOM 757 O O . GLU A 1 98 ? -13.656 10.083 17.370 1.00 92.00 98 GLU A O 1
ATOM 762 N N . VAL A 1 99 ? -11.949 10.809 18.630 1.00 94.31 99 VAL A N 1
ATOM 763 C CA . VAL A 1 99 ? -11.098 11.164 17.485 1.00 94.31 99 VAL A CA 1
ATOM 764 C C . VAL A 1 99 ? -10.769 9.926 16.644 1.00 94.31 99 VAL A C 1
ATOM 766 O O . VAL A 1 99 ? -10.814 9.983 15.411 1.00 94.31 99 VAL A O 1
ATOM 769 N N . HIS A 1 100 ? -10.490 8.787 17.283 1.00 93.62 100 HIS A N 1
ATOM 770 C CA . HIS A 1 100 ? -10.245 7.520 16.602 1.00 93.62 100 HIS A CA 1
ATOM 771 C C . HIS A 1 100 ? -11.462 7.064 15.790 1.00 93.62 100 HIS A C 1
ATOM 773 O O . HIS A 1 100 ? -11.297 6.721 14.617 1.00 93.62 100 HIS A O 1
ATOM 779 N N . LEU A 1 101 ? -12.666 7.111 16.362 1.00 92.44 101 LEU A N 1
ATOM 780 C CA . LEU A 1 101 ? -13.914 6.743 15.682 1.00 92.44 101 LEU A CA 1
ATOM 781 C C . LEU A 1 101 ? -14.167 7.631 14.455 1.00 92.44 101 LEU A C 1
ATOM 783 O O . LEU A 1 101 ? -14.583 7.160 13.395 1.00 92.44 101 LEU A O 1
ATOM 787 N N . HIS A 1 102 ? -13.841 8.921 14.542 1.00 93.38 102 HIS A N 1
ATOM 788 C CA . HIS A 1 102 ? -13.984 9.839 13.411 1.00 93.38 102 HIS A CA 1
ATOM 789 C C . HIS A 1 102 ? -12.855 9.759 12.377 1.00 93.38 102 HIS A C 1
ATOM 791 O O . HIS A 1 102 ? -13.022 10.281 11.261 1.00 93.38 102 HIS A O 1
ATOM 797 N N . SER A 1 103 ? -11.754 9.078 12.698 1.00 94.75 103 SER A N 1
ATOM 798 C CA . SER A 1 103 ? -10.608 8.918 11.809 1.00 94.75 103 SER A CA 1
ATOM 799 C C . SER A 1 103 ? -10.966 8.157 10.526 1.00 94.75 103 SER A C 1
ATOM 801 O O . SER A 1 103 ? -11.794 7.242 10.495 1.00 94.75 103 SER A O 1
ATOM 803 N N . GLY A 1 104 ? -10.298 8.512 9.425 1.00 92.88 104 GLY A N 1
ATOM 804 C CA . GLY A 1 104 ? -10.491 7.829 8.143 1.00 92.88 104 GLY A CA 1
ATOM 805 C C . GLY A 1 104 ? -10.082 6.352 8.180 1.00 92.88 104 GLY A C 1
ATOM 806 O O . GLY A 1 104 ? -10.646 5.546 7.443 1.00 92.88 104 GLY A O 1
ATOM 807 N N . ALA A 1 105 ? -9.130 5.982 9.043 1.00 90.38 105 ALA A N 1
ATOM 808 C CA . ALA A 1 105 ? -8.692 4.600 9.216 1.00 90.38 105 ALA A CA 1
ATOM 809 C C . ALA A 1 105 ? -9.793 3.727 9.837 1.00 90.38 105 ALA A C 1
ATOM 811 O O . ALA A 1 105 ? -10.064 2.641 9.323 1.00 90.38 105 ALA A O 1
ATOM 812 N N . HIS A 1 106 ? -10.466 4.229 10.877 1.00 92.56 106 HIS A N 1
ATOM 813 C CA . HIS A 1 106 ? -11.590 3.540 11.509 1.00 92.56 106 HIS A CA 1
ATOM 814 C C . HIS A 1 106 ? -12.751 3.351 10.523 1.00 92.56 106 HIS A C 1
ATOM 816 O O . HIS A 1 106 ? -13.155 2.221 10.259 1.00 92.56 106 HIS A O 1
ATOM 822 N N . LYS A 1 107 ? -13.164 4.420 9.830 1.00 93.75 107 LYS A N 1
ATOM 823 C CA . LYS A 1 107 ? -14.235 4.372 8.813 1.00 93.75 107 LYS A CA 1
ATOM 824 C C . LYS A 1 107 ? -13.963 3.393 7.669 1.00 93.75 107 LYS A C 1
ATOM 826 O O . LYS A 1 107 ? -14.883 2.808 7.100 1.00 93.75 107 LYS A O 1
ATOM 831 N N . ARG A 1 108 ? -12.697 3.210 7.280 1.00 92.50 108 ARG A N 1
ATOM 832 C CA . ARG A 1 108 ? -12.322 2.196 6.277 1.00 92.50 108 ARG A CA 1
ATOM 833 C C . ARG A 1 108 ? -12.536 0.781 6.812 1.00 92.50 108 ARG A C 1
ATOM 835 O O . ARG A 1 108 ? -13.016 -0.062 6.059 1.00 92.50 108 ARG A O 1
ATOM 842 N N . LYS A 1 109 ? -12.197 0.533 8.080 1.00 89.88 109 LYS A N 1
ATOM 843 C CA . LYS A 1 109 ? -12.418 -0.757 8.744 1.00 89.88 109 LYS A CA 1
ATOM 844 C C . LYS A 1 109 ? -13.907 -1.033 8.968 1.00 89.88 109 LYS A C 1
ATOM 846 O O . LYS A 1 109 ? -14.330 -2.150 8.703 1.00 89.88 109 LYS A O 1
ATOM 851 N N . GLU A 1 110 ? -14.708 -0.030 9.328 1.00 91.38 110 GLU A N 1
ATOM 852 C CA . GLU A 1 110 ? -16.175 -0.151 9.419 1.00 91.38 110 GLU A CA 1
ATOM 853 C C . GLU A 1 110 ? -16.791 -0.590 8.088 1.00 91.38 110 GLU A C 1
ATOM 855 O O . GLU A 1 110 ? -17.428 -1.636 8.017 1.00 91.38 110 GLU A O 1
ATOM 860 N N . ARG A 1 111 ? -16.511 0.132 6.994 1.00 91.25 111 ARG A N 1
ATOM 861 C CA . ARG A 1 111 ? -17.008 -0.231 5.649 1.00 91.25 111 ARG A CA 1
ATOM 862 C C . ARG A 1 111 ? -16.608 -1.640 5.236 1.00 91.25 111 ARG A C 1
ATOM 864 O O . ARG A 1 111 ? -17.324 -2.343 4.530 1.00 91.25 111 ARG A O 1
ATOM 871 N N . HIS A 1 112 ? -15.408 -2.032 5.628 1.00 86.44 112 HIS A N 1
ATOM 872 C CA . HIS A 1 112 ? -14.874 -3.340 5.334 1.00 86.44 112 HIS A CA 1
ATOM 873 C C . HIS A 1 112 ? -15.569 -4.438 6.153 1.00 86.44 112 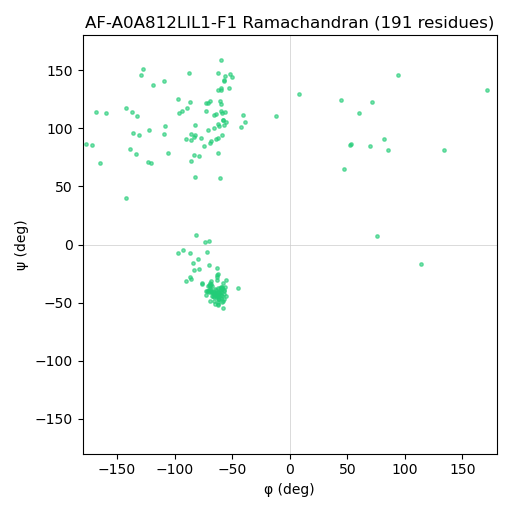HIS A C 1
ATOM 875 O O . HIS A 1 112 ? -15.896 -5.491 5.609 1.00 86.44 112 HIS A O 1
ATOM 881 N N . PHE A 1 113 ? -15.858 -4.167 7.424 1.00 88.69 113 PHE A N 1
ATOM 882 C CA . PHE A 1 113 ? -16.655 -5.034 8.281 1.00 88.69 113 PHE A CA 1
ATOM 883 C C . PHE A 1 113 ? -18.096 -5.167 7.771 1.00 88.69 113 PHE A C 1
ATOM 885 O O . PHE A 1 113 ? -18.607 -6.277 7.676 1.00 88.69 113 PHE A O 1
ATOM 892 N N . GLU A 1 114 ? -18.729 -4.071 7.351 1.00 89.81 114 GLU A N 1
ATOM 893 C CA . GLU A 1 114 ? -20.056 -4.092 6.721 1.00 89.81 114 GLU A CA 1
ATOM 894 C C . GLU A 1 114 ? -20.063 -4.933 5.444 1.00 89.81 114 GLU A C 1
ATOM 896 O O . GLU A 1 114 ? -20.960 -5.752 5.241 1.00 89.81 114 GLU A O 1
ATOM 901 N N . ARG A 1 115 ? -19.029 -4.794 4.606 1.00 87.50 115 ARG A N 1
ATOM 902 C CA . ARG A 1 115 ? -18.871 -5.613 3.401 1.00 87.50 115 ARG A CA 1
ATOM 903 C C . ARG A 1 115 ? -18.693 -7.096 3.743 1.00 87.50 115 ARG A C 1
ATOM 905 O O . ARG A 1 115 ? -19.319 -7.935 3.102 1.00 87.50 115 ARG A O 1
ATOM 912 N N . ALA A 1 116 ? -17.883 -7.426 4.748 1.00 86.44 116 ALA A N 1
ATOM 913 C CA . ALA A 1 116 ? -17.707 -8.803 5.212 1.00 86.44 116 ALA A CA 1
ATOM 914 C C . ALA A 1 116 ? -19.008 -9.376 5.799 1.00 86.44 116 ALA A C 1
ATOM 916 O O . ALA A 1 116 ? -19.363 -10.517 5.512 1.00 86.44 116 ALA A O 1
ATOM 917 N N . LYS A 1 117 ? -19.772 -8.570 6.545 1.00 88.31 117 LYS A N 1
ATOM 918 C CA . LYS A 1 117 ? -21.087 -8.946 7.078 1.00 88.31 117 LYS A CA 1
ATOM 919 C C . LYS A 1 117 ? -22.110 -9.191 5.966 1.00 88.31 117 LYS A C 1
ATOM 921 O O . LYS A 1 117 ? -22.904 -10.117 6.079 1.00 88.31 117 LYS A O 1
ATOM 926 N N . ALA A 1 118 ? -22.075 -8.396 4.898 1.00 88.31 118 ALA A N 1
ATOM 927 C CA . ALA A 1 118 ? -22.962 -8.558 3.749 1.00 88.31 118 ALA A CA 1
ATOM 928 C C . ALA A 1 118 ? -22.640 -9.808 2.906 1.00 88.31 118 ALA A C 1
ATOM 930 O O . ALA A 1 118 ? -23.557 -10.428 2.379 1.00 88.31 118 ALA A O 1
ATOM 931 N N . MET A 1 119 ? -21.361 -10.182 2.773 1.00 81.56 119 MET A N 1
ATOM 932 C CA . MET A 1 119 ? -20.939 -11.366 2.001 1.00 81.56 119 MET A CA 1
ATOM 933 C C . MET A 1 119 ? -20.954 -12.667 2.821 1.00 81.56 119 MET A C 1
ATOM 935 O O . MET A 1 119 ? -21.142 -13.742 2.259 1.00 81.56 119 MET A O 1
ATOM 939 N N . GLY A 1 120 ? -20.769 -12.574 4.140 1.00 86.50 120 GLY A N 1
ATOM 940 C CA . GLY A 1 120 ? -20.545 -13.709 5.034 1.00 86.50 120 GLY A CA 1
ATOM 941 C C . GLY A 1 120 ? -19.053 -13.982 5.262 1.00 86.50 120 GLY A C 1
ATOM 942 O O . GLY A 1 120 ? -18.225 -13.793 4.370 1.00 86.50 120 GLY A O 1
ATOM 943 N N . LEU A 1 121 ? -18.705 -14.438 6.473 1.00 78.44 121 LEU A N 1
ATOM 944 C CA . LEU A 1 121 ? -17.312 -14.620 6.914 1.00 78.44 121 LEU A CA 1
ATOM 945 C C . LEU A 1 121 ? -16.513 -15.552 5.989 1.00 78.44 121 LEU A C 1
ATOM 947 O O . LEU A 1 121 ? -15.406 -15.212 5.592 1.00 78.44 121 LEU A O 1
ATOM 951 N N . GLN A 1 122 ? -17.110 -16.667 5.558 1.00 79.00 122 GLN A N 1
ATOM 952 C CA . GLN A 1 122 ? -16.433 -17.662 4.716 1.00 79.00 122 GLN A CA 1
ATOM 953 C C . GLN A 1 122 ? -16.073 -17.133 3.319 1.00 79.00 122 GLN A C 1
ATOM 955 O O . GLN A 1 122 ? -14.977 -17.380 2.821 1.00 79.00 122 GLN A O 1
ATOM 960 N N . ALA A 1 123 ? -16.971 -16.371 2.687 1.00 82.19 123 ALA A N 1
ATOM 961 C CA . ALA A 1 123 ? -16.696 -15.760 1.387 1.00 82.19 123 ALA A CA 1
ATOM 962 C C . ALA A 1 123 ? -15.609 -14.677 1.498 1.00 82.19 123 ALA A C 1
ATOM 964 O O . ALA A 1 123 ? -14.770 -14.526 0.611 1.00 82.19 123 ALA A O 1
ATOM 965 N N . TYR A 1 124 ? -15.602 -13.945 2.614 1.00 79.12 124 TYR A N 1
ATOM 966 C CA . TYR A 1 124 ? -14.613 -12.913 2.886 1.00 79.12 124 TYR A CA 1
ATOM 967 C C . TYR A 1 124 ? -13.213 -13.492 3.179 1.00 79.12 124 TYR A C 1
ATOM 969 O O . TYR A 1 124 ? -12.209 -12.970 2.685 1.00 79.12 124 TYR A O 1
ATOM 977 N N . GLU A 1 125 ? -13.133 -14.594 3.928 1.00 84.81 125 GLU A N 1
ATOM 978 C CA . GLU A 1 125 ? -11.887 -15.337 4.158 1.00 84.81 125 GLU A CA 1
ATOM 979 C C . GLU A 1 125 ? -11.305 -15.874 2.845 1.00 84.81 125 GLU A C 1
ATOM 981 O O . GLU A 1 125 ? -10.109 -15.710 2.597 1.00 84.81 125 GLU A O 1
ATOM 986 N N . ALA A 1 126 ? -12.144 -16.414 1.955 1.00 84.88 126 ALA A N 1
ATOM 987 C CA . ALA A 1 126 ? -11.715 -16.854 0.629 1.00 84.88 126 ALA A CA 1
ATOM 988 C C . ALA A 1 126 ? -11.149 -15.692 -0.217 1.00 84.88 126 ALA A C 1
ATOM 990 O O . ALA A 1 126 ? -10.040 -15.811 -0.742 1.00 84.88 126 ALA A O 1
ATOM 991 N N . GLU A 1 127 ? -11.831 -14.536 -0.279 1.00 84.62 127 GLU A N 1
ATOM 992 C CA . GLU A 1 127 ? -11.321 -13.340 -0.985 1.00 84.62 127 GLU A CA 1
ATOM 993 C C . GLU A 1 127 ? -9.978 -12.870 -0.390 1.00 84.62 127 GLU A C 1
ATOM 995 O O . GLU A 1 127 ? -9.075 -12.444 -1.119 1.00 84.62 127 GLU A O 1
ATOM 1000 N N . CYS A 1 128 ? -9.808 -12.967 0.933 1.00 85.62 128 CYS A N 1
ATOM 1001 C CA . CYS A 1 128 ? -8.549 -12.637 1.601 1.00 85.62 128 CYS A CA 1
ATOM 1002 C C . CYS A 1 128 ? -7.410 -13.570 1.220 1.00 85.62 128 CYS A C 1
ATOM 1004 O O . CYS A 1 128 ? -6.327 -13.083 0.886 1.00 85.62 128 CYS A O 1
ATOM 1006 N N . LEU A 1 129 ? -7.644 -14.880 1.265 1.00 88.94 129 LEU A N 1
ATOM 1007 C CA . LEU A 1 129 ? -6.635 -15.880 0.934 1.00 88.94 129 LEU A CA 1
ATOM 1008 C C . LEU A 1 129 ? -6.219 -15.767 -0.532 1.00 88.94 129 LEU A C 1
ATOM 1010 O O . LEU A 1 129 ? -5.025 -15.737 -0.825 1.00 88.94 129 LEU A O 1
ATOM 1014 N N . GLU A 1 130 ? -7.170 -15.581 -1.449 1.00 90.56 130 GLU A N 1
ATOM 1015 C CA . GLU A 1 130 ? -6.862 -15.352 -2.864 1.00 90.56 130 GLU A CA 1
ATOM 1016 C C . GLU A 1 130 ? -6.025 -14.087 -3.069 1.00 90.56 130 GLU A C 1
ATOM 1018 O O . GLU A 1 130 ? -5.060 -14.066 -3.840 1.00 90.56 130 GLU A O 1
ATOM 1023 N N . LYS A 1 131 ? -6.355 -13.010 -2.355 1.00 90.25 131 LYS A N 1
ATOM 1024 C CA . LYS A 1 131 ? -5.624 -11.745 -2.454 1.00 90.25 131 LYS A CA 1
ATOM 1025 C C . LYS A 1 131 ? -4.231 -11.832 -1.836 1.00 90.25 131 LYS A C 1
ATOM 1027 O O . LYS A 1 131 ? -3.311 -11.199 -2.365 1.00 90.25 131 LYS A O 1
ATOM 1032 N N . ALA A 1 132 ? -4.066 -12.588 -0.753 1.00 90.88 132 ALA A N 1
ATOM 1033 C CA . ALA A 1 132 ? -2.773 -12.888 -0.146 1.00 90.88 132 ALA A CA 1
ATOM 1034 C C . ALA A 1 132 ? -1.915 -13.726 -1.103 1.00 90.88 132 ALA A C 1
ATOM 1036 O O . ALA A 1 132 ? -0.838 -13.273 -1.490 1.00 90.88 132 ALA A O 1
ATOM 1037 N N . ALA A 1 133 ? -2.452 -14.829 -1.627 1.00 92.06 133 ALA A N 1
ATOM 1038 C CA . ALA A 1 133 ? -1.785 -15.669 -2.619 1.00 92.06 133 ALA A CA 1
ATOM 1039 C C . ALA A 1 133 ? -1.398 -14.876 -3.879 1.00 92.06 133 ALA A C 1
ATOM 1041 O O . ALA A 1 133 ? -0.295 -15.010 -4.403 1.00 92.06 133 ALA A O 1
ATOM 1042 N N . ALA A 1 134 ? -2.253 -13.962 -4.348 1.00 89.12 134 ALA A N 1
ATOM 1043 C CA . ALA A 1 134 ? -1.937 -13.098 -5.484 1.00 89.12 134 ALA A CA 1
ATOM 1044 C C . ALA A 1 134 ? -0.827 -12.076 -5.177 1.00 89.12 134 ALA A C 1
ATOM 1046 O O . ALA A 1 134 ? -0.095 -11.669 -6.086 1.00 89.12 134 ALA A O 1
ATOM 1047 N N . ARG A 1 135 ? -0.708 -11.609 -3.928 1.00 87.88 135 ARG A N 1
ATOM 1048 C CA . ARG A 1 135 ? 0.395 -10.737 -3.491 1.00 87.88 135 ARG A CA 1
ATOM 1049 C C . ARG A 1 135 ? 1.692 -11.524 -3.381 1.00 87.88 135 ARG A C 1
ATOM 1051 O O . ARG A 1 135 ? 2.698 -11.048 -3.898 1.00 87.88 135 ARG A O 1
ATOM 1058 N N . GLU A 1 136 ? 1.649 -12.718 -2.809 1.00 89.19 136 GLU A N 1
ATOM 1059 C CA . GLU A 1 136 ? 2.794 -13.625 -2.716 1.00 89.19 136 GLU A CA 1
ATOM 1060 C C . GLU A 1 136 ? 3.280 -14.048 -4.098 1.00 89.19 136 GLU A C 1
ATOM 1062 O O . GLU A 1 136 ? 4.454 -13.880 -4.399 1.00 89.19 136 GLU A O 1
ATOM 1067 N N . ALA A 1 137 ? 2.387 -14.454 -5.002 1.00 88.56 137 ALA A N 1
ATOM 1068 C CA . ALA A 1 137 ? 2.743 -14.785 -6.380 1.00 88.56 137 ALA A CA 1
ATOM 1069 C C . ALA A 1 137 ? 3.388 -13.594 -7.109 1.00 88.56 137 ALA A C 1
ATOM 1071 O O . ALA A 1 137 ? 4.338 -13.758 -7.873 1.00 88.56 137 ALA A O 1
ATOM 1072 N N . LYS A 1 138 ? 2.915 -12.365 -6.857 1.00 86.06 138 LYS A N 1
ATOM 1073 C CA . LYS A 1 138 ? 3.540 -11.149 -7.402 1.00 86.06 138 LYS A CA 1
ATOM 1074 C C . LYS A 1 138 ? 4.894 -10.855 -6.767 1.00 86.06 138 LYS A C 1
ATOM 1076 O O . LYS A 1 138 ? 5.781 -10.398 -7.483 1.00 86.06 138 LYS A O 1
ATOM 1081 N N . ALA A 1 139 ? 5.048 -11.064 -5.464 1.00 87.56 139 ALA A N 1
ATOM 1082 C CA . ALA A 1 139 ? 6.313 -10.885 -4.762 1.00 87.56 139 ALA A CA 1
ATOM 1083 C C . ALA A 1 139 ? 7.343 -11.927 -5.226 1.00 87.56 139 ALA A C 1
ATOM 1085 O O . ALA A 1 139 ? 8.454 -11.553 -5.584 1.00 87.56 139 ALA A O 1
ATOM 1086 N N . ALA A 1 140 ? 6.936 -13.191 -5.349 1.00 87.75 140 ALA A N 1
ATOM 1087 C CA . ALA A 1 140 ? 7.733 -14.292 -5.876 1.00 87.75 140 ALA A CA 1
ATOM 1088 C C . ALA A 1 140 ? 8.128 -14.070 -7.343 1.00 87.75 140 ALA A C 1
ATOM 1090 O O . ALA A 1 140 ? 9.279 -14.256 -7.717 1.00 87.75 140 ALA A O 1
ATOM 1091 N N . ALA A 1 141 ? 7.209 -13.591 -8.188 1.00 85.62 141 ALA A N 1
ATOM 1092 C CA . ALA A 1 141 ? 7.548 -13.219 -9.561 1.00 85.62 141 ALA A CA 1
ATOM 1093 C C . ALA A 1 141 ? 8.567 -12.066 -9.606 1.00 85.62 141 ALA A C 1
ATOM 1095 O O . ALA A 1 141 ? 9.461 -12.057 -10.450 1.00 85.62 141 ALA A O 1
ATOM 1096 N N . GLN A 1 142 ? 8.460 -11.097 -8.690 1.00 84.06 142 GLN A N 1
ATOM 1097 C CA . GLN A 1 142 ? 9.423 -10.000 -8.591 1.00 84.06 142 GLN A CA 1
ATOM 1098 C C . GLN A 1 142 ? 10.791 -10.462 -8.081 1.00 84.06 142 GLN A C 1
ATOM 1100 O O . GLN A 1 142 ? 11.795 -10.006 -8.628 1.00 84.06 142 GLN A O 1
ATOM 1105 N N . SER A 1 143 ? 10.849 -11.359 -7.092 1.00 80.56 143 SER A N 1
ATOM 1106 C CA . SER A 1 143 ? 12.111 -11.921 -6.592 1.00 80.56 143 SER A CA 1
ATOM 1107 C C . SER A 1 143 ? 12.770 -12.848 -7.616 1.00 80.56 143 SER A C 1
ATOM 1109 O O . SER A 1 143 ? 13.983 -12.793 -7.787 1.00 80.56 143 SER A O 1
ATOM 1111 N N . ALA A 1 144 ? 11.982 -13.592 -8.395 1.00 86.12 144 ALA A N 1
ATOM 1112 C CA . ALA A 1 144 ? 12.446 -14.375 -9.542 1.00 86.12 144 ALA A CA 1
ATOM 1113 C C . ALA A 1 144 ? 12.885 -13.512 -10.748 1.00 86.12 144 ALA A C 1
ATOM 1115 O O . ALA A 1 144 ? 13.207 -14.041 -11.810 1.00 86.12 144 ALA A O 1
ATOM 1116 N N . GLY A 1 145 ? 12.873 -12.179 -10.627 1.00 80.12 145 GLY A N 1
ATOM 1117 C CA . GLY A 1 145 ? 13.330 -11.263 -11.673 1.00 80.12 145 GLY A CA 1
ATOM 1118 C C . GLY A 1 145 ? 12.359 -11.097 -12.845 1.00 80.12 145 GLY A C 1
ATOM 1119 O O . GLY A 1 145 ? 12.687 -10.417 -13.823 1.00 80.12 145 GLY A O 1
ATOM 1120 N N . VAL A 1 146 ? 11.144 -11.652 -12.761 1.00 81.94 146 VAL A N 1
ATOM 1121 C CA . VAL A 1 146 ? 10.101 -11.460 -13.773 1.00 81.94 146 VAL A CA 1
ATOM 1122 C C . VAL A 1 146 ? 9.594 -10.024 -13.673 1.00 81.94 146 VAL A C 1
ATOM 1124 O O . VAL A 1 146 ? 8.767 -9.651 -12.836 1.00 81.94 146 VAL A O 1
ATOM 1127 N N . LEU A 1 147 ? 10.116 -9.171 -14.551 1.00 78.88 147 LEU A N 1
ATOM 1128 C CA . LEU A 1 147 ? 9.676 -7.789 -14.658 1.00 78.88 147 LEU A CA 1
ATOM 1129 C C . LEU A 1 147 ? 8.195 -7.747 -15.053 1.00 78.88 147 LEU A C 1
ATOM 1131 O O . LEU A 1 147 ? 7.759 -8.386 -16.006 1.00 78.88 147 LEU A O 1
ATOM 1135 N N . SER A 1 148 ? 7.416 -6.917 -14.355 1.00 84.19 148 SER A N 1
ATOM 1136 C CA . SER A 1 148 ? 6.046 -6.593 -14.769 1.00 84.19 148 SER A CA 1
ATOM 1137 C C . SER A 1 148 ? 6.013 -6.171 -16.24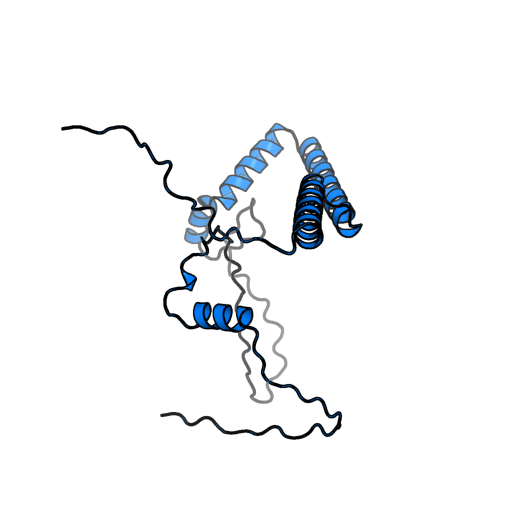5 1.00 84.19 148 SER A C 1
ATOM 1139 O O . SER A 1 148 ? 6.900 -5.439 -16.690 1.00 84.19 148 SER A O 1
ATOM 1141 N N . LYS A 1 149 ? 4.947 -6.525 -16.981 1.00 85.31 149 LYS A N 1
ATOM 1142 C CA . LYS A 1 149 ? 4.739 -6.137 -18.394 1.00 85.31 149 LYS A CA 1
ATOM 1143 C C . LYS A 1 149 ? 5.038 -4.653 -18.660 1.00 85.31 149 LYS A C 1
ATOM 1145 O O . LYS A 1 149 ? 5.606 -4.301 -19.690 1.00 85.31 149 LYS A O 1
ATOM 1150 N N . LYS A 1 150 ? 4.691 -3.765 -17.716 1.00 83.94 150 LYS A N 1
ATOM 1151 C CA . LYS A 1 150 ? 4.980 -2.323 -17.809 1.00 83.94 150 LYS A CA 1
ATOM 1152 C C . LYS A 1 150 ? 6.478 -2.011 -17.694 1.00 83.94 150 LYS A C 1
ATOM 1154 O O . LYS A 1 150 ? 6.977 -1.162 -18.428 1.00 83.94 150 LYS A O 1
ATOM 1159 N N . LYS A 1 151 ? 7.194 -2.689 -16.790 1.00 87.06 151 LYS A N 1
ATOM 1160 C CA . LYS A 1 151 ? 8.650 -2.550 -16.624 1.00 87.06 151 LYS A CA 1
ATOM 1161 C C . LYS A 1 151 ? 9.399 -3.087 -17.846 1.00 87.06 151 LYS A C 1
ATOM 1163 O O . LYS A 1 151 ? 10.323 -2.423 -18.298 1.00 87.06 151 LYS A O 1
ATOM 1168 N N . GLN A 1 152 ? 8.959 -4.212 -18.412 1.00 89.25 152 GLN A N 1
ATOM 1169 C CA . GLN A 1 152 ? 9.561 -4.799 -19.613 1.00 89.25 152 GLN A CA 1
ATOM 1170 C C . GLN A 1 152 ? 9.453 -3.856 -20.821 1.00 89.25 152 GLN A C 1
ATOM 1172 O O . GLN A 1 152 ? 10.473 -3.461 -21.374 1.00 89.25 152 GLN A O 1
ATOM 1177 N N . LYS A 1 153 ? 8.246 -3.357 -21.129 1.00 92.50 153 LYS A N 1
ATOM 1178 C CA . LYS A 1 153 ? 8.044 -2.370 -22.209 1.00 92.50 153 LYS A CA 1
ATOM 1179 C C . LYS A 1 153 ? 8.884 -1.103 -22.028 1.00 92.50 153 LYS A C 1
ATOM 1181 O O . LYS A 1 153 ? 9.407 -0.566 -22.998 1.00 92.50 153 LYS A O 1
ATOM 1186 N N . ASN A 1 154 ? 9.014 -0.616 -20.791 1.00 93.31 154 ASN A N 1
ATOM 1187 C CA . ASN A 1 154 ? 9.854 0.543 -20.497 1.00 93.31 154 ASN A CA 1
ATOM 1188 C C . ASN A 1 154 ? 11.339 0.226 -20.749 1.00 93.31 154 ASN A C 1
ATOM 1190 O O . ASN A 1 154 ? 12.035 1.004 -21.395 1.00 93.31 154 ASN A O 1
ATOM 1194 N N . ALA A 1 155 ? 11.820 -0.934 -20.296 1.00 92.12 155 ALA A N 1
ATOM 1195 C CA . ALA A 1 155 ? 13.190 -1.373 -20.545 1.00 92.12 155 ALA A CA 1
ATOM 1196 C C . ALA A 1 155 ? 13.490 -1.487 -22.050 1.00 92.12 155 ALA A C 1
ATOM 1198 O O . ALA A 1 155 ? 14.518 -0.980 -22.502 1.00 92.12 155 ALA A O 1
ATOM 1199 N N . ASP A 1 156 ? 12.578 -2.068 -22.830 1.00 93.38 156 ASP A N 1
ATOM 1200 C CA . ASP A 1 156 ? 12.723 -2.205 -24.284 1.00 93.38 156 ASP A CA 1
ATOM 1201 C C . AS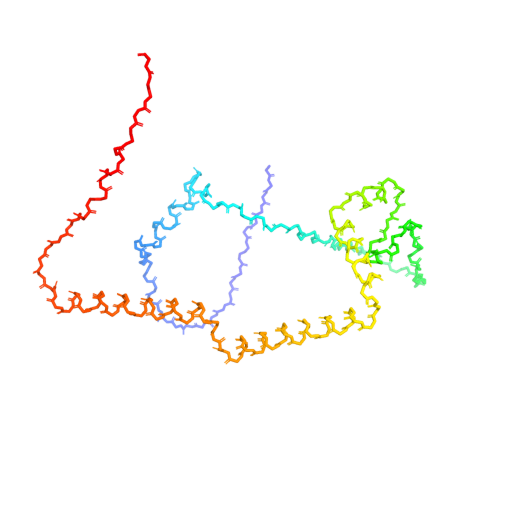P A 1 156 ? 12.726 -0.846 -24.988 1.00 93.38 156 ASP A C 1
ATOM 1203 O O . ASP A 1 156 ? 13.578 -0.587 -25.839 1.00 93.38 156 ASP A O 1
ATOM 1207 N N . PHE A 1 157 ? 11.845 0.067 -24.572 1.00 95.69 157 PHE A N 1
ATOM 1208 C CA . PHE A 1 157 ? 11.830 1.442 -25.069 1.00 95.69 157 PHE A CA 1
ATOM 1209 C C . PHE A 1 157 ? 13.178 2.145 -24.844 1.00 95.69 157 PHE A C 1
ATOM 1211 O O . PHE A 1 157 ? 13.729 2.756 -25.764 1.00 95.69 157 PHE A O 1
ATOM 1218 N N . TRP A 1 158 ? 13.756 2.036 -23.643 1.00 93.12 158 TRP A N 1
ATOM 1219 C CA . TRP A 1 158 ? 15.063 2.635 -23.356 1.00 93.12 158 TRP A CA 1
ATOM 1220 C C . TRP A 1 158 ? 16.208 1.952 -24.104 1.00 93.12 158 TRP A C 1
ATOM 1222 O O . TRP A 1 158 ? 17.140 2.645 -24.518 1.00 93.12 158 TRP A O 1
ATOM 1232 N N . LYS A 1 159 ? 16.145 0.633 -24.323 1.00 95.06 159 LYS A N 1
ATOM 1233 C CA . LYS A 1 159 ? 17.115 -0.091 -25.161 1.00 95.06 159 LYS A CA 1
ATOM 1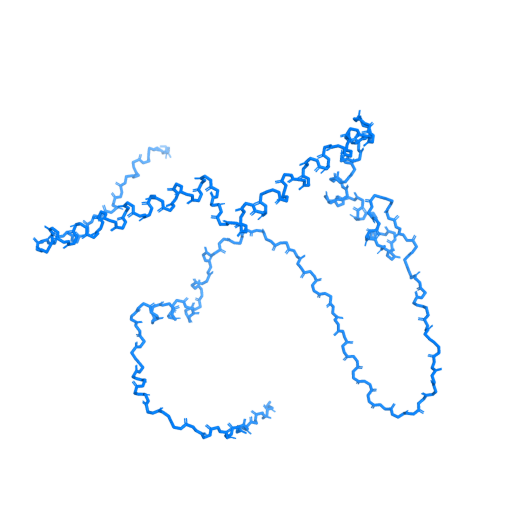234 C C . LYS A 1 159 ? 17.082 0.414 -26.602 1.00 95.06 159 LYS A C 1
ATOM 1236 O O . LYS A 1 159 ? 18.119 0.846 -27.101 1.00 95.06 159 LYS A O 1
ATOM 1241 N N . GLN A 1 160 ? 15.902 0.476 -27.221 1.00 94.50 160 GLN A N 1
ATOM 1242 C CA . GLN A 1 160 ? 15.738 0.997 -28.585 1.00 94.50 160 GLN A CA 1
ATOM 1243 C C . GLN A 1 160 ? 16.205 2.451 -28.696 1.00 94.50 160 GLN A C 1
ATOM 1245 O O . GLN A 1 160 ? 16.885 2.830 -29.652 1.00 94.50 160 GLN A O 1
ATOM 1250 N N . ARG A 1 161 ? 15.897 3.280 -27.691 1.00 93.50 161 ARG A N 1
ATOM 1251 C CA . ARG A 1 161 ? 16.348 4.675 -27.653 1.00 93.50 161 ARG A CA 1
ATOM 1252 C C . ARG A 1 161 ? 17.873 4.786 -27.574 1.00 93.50 161 ARG A C 1
ATOM 1254 O O . ARG A 1 161 ? 18.446 5.592 -28.307 1.00 93.50 161 ARG A O 1
ATOM 1261 N N . LYS A 1 162 ? 18.531 3.990 -26.722 1.00 94.25 162 LYS A N 1
ATOM 1262 C CA . LYS A 1 162 ? 20.001 3.949 -26.615 1.00 94.25 162 LYS A CA 1
ATOM 1263 C C . LYS A 1 162 ? 20.644 3.458 -27.910 1.00 94.25 162 LYS A C 1
ATOM 1265 O O . LYS A 1 162 ? 21.604 4.065 -28.372 1.00 94.25 162 LYS A O 1
ATOM 1270 N N . GLU A 1 163 ? 20.090 2.418 -28.525 1.00 92.75 163 GLU A N 1
ATOM 1271 C CA . GLU A 1 163 ? 20.581 1.883 -29.796 1.00 92.75 163 GLU A CA 1
ATOM 1272 C C . GLU A 1 163 ? 20.466 2.916 -30.924 1.00 92.75 163 GLU A C 1
ATOM 1274 O O . GLU A 1 163 ? 21.420 3.125 -31.672 1.00 92.75 163 GLU A O 1
ATOM 1279 N N . ARG A 1 164 ? 19.340 3.636 -31.004 1.00 90.69 164 ARG A N 1
ATOM 1280 C CA . ARG A 1 164 ? 19.151 4.722 -31.975 1.00 90.69 164 ARG A CA 1
ATOM 1281 C C . ARG A 1 164 ? 20.155 5.858 -31.769 1.00 90.69 164 ARG A C 1
ATOM 1283 O O . ARG A 1 164 ? 20.690 6.367 -32.749 1.00 90.69 164 ARG A O 1
ATOM 1290 N N . GLN A 1 165 ? 20.439 6.236 -30.521 1.00 89.44 165 GLN A N 1
ATOM 1291 C CA . GLN A 1 165 ? 21.465 7.240 -30.212 1.00 89.44 165 GLN A CA 1
ATOM 1292 C C . GLN A 1 165 ? 22.871 6.761 -30.586 1.00 89.44 165 GLN A C 1
ATOM 1294 O O . GLN A 1 165 ? 23.643 7.527 -31.158 1.00 89.44 165 GLN A O 1
ATOM 1299 N N . LEU A 1 166 ? 23.204 5.499 -30.303 1.00 90.06 166 LEU A N 1
ATOM 1300 C CA . LEU A 1 166 ? 24.505 4.931 -30.650 1.00 90.06 166 LEU A CA 1
ATOM 1301 C C . LEU A 1 166 ? 24.686 4.846 -32.171 1.00 90.06 166 LEU A C 1
ATOM 1303 O O . LEU A 1 166 ? 25.736 5.234 -32.678 1.00 90.06 166 LEU A O 1
ATOM 1307 N N . LYS A 1 167 ? 23.648 4.415 -32.900 1.00 86.50 167 LYS A N 1
ATOM 1308 C CA . LYS A 1 167 ? 23.617 4.412 -34.369 1.00 86.50 167 LYS A CA 1
ATOM 1309 C C . LYS A 1 167 ? 23.816 5.820 -34.923 1.00 86.50 167 LYS A C 1
ATOM 1311 O O . LYS A 1 167 ? 24.729 5.998 -35.712 1.00 86.50 167 LYS A O 1
ATOM 1316 N N . ALA A 1 168 ? 23.076 6.818 -34.435 1.00 84.81 168 ALA A N 1
ATOM 1317 C CA . ALA A 1 168 ? 23.231 8.211 -34.864 1.00 84.81 168 ALA A CA 1
ATOM 1318 C C . ALA A 1 168 ? 24.649 8.764 -34.622 1.00 84.81 168 ALA A C 1
ATOM 1320 O O . ALA A 1 168 ? 25.179 9.474 -35.470 1.00 84.81 168 ALA A O 1
ATOM 1321 N N . ARG A 1 169 ? 25.295 8.404 -33.502 1.00 81.12 169 ARG A N 1
ATOM 1322 C CA . ARG A 1 169 ? 26.698 8.771 -33.230 1.00 81.12 169 ARG A CA 1
ATOM 1323 C C . ARG A 1 169 ? 27.681 8.048 -34.154 1.00 81.12 169 ARG A C 1
ATOM 1325 O O . ARG A 1 169 ? 28.658 8.653 -34.575 1.00 81.12 169 ARG A O 1
ATOM 1332 N N . LYS A 1 170 ? 27.428 6.774 -34.476 1.00 79.44 170 LYS A N 1
ATOM 1333 C CA . LYS A 1 170 ? 28.303 5.948 -35.325 1.00 79.44 170 LYS A CA 1
ATOM 1334 C C . LYS A 1 170 ? 28.174 6.285 -36.816 1.00 79.44 170 LYS A C 1
ATOM 1336 O O . LYS A 1 170 ? 29.162 6.205 -37.532 1.00 79.44 170 LYS A O 1
ATOM 1341 N N . THR A 1 171 ? 26.987 6.679 -37.275 1.00 75.56 171 THR A N 1
ATOM 1342 C CA . THR A 1 171 ? 26.723 7.084 -38.668 1.00 75.56 171 THR A CA 1
ATOM 1343 C C . THR A 1 171 ? 26.860 8.591 -38.899 1.00 75.56 171 THR A C 1
ATOM 1345 O O . THR A 1 171 ? 26.714 9.037 -40.029 1.00 75.56 171 THR A O 1
ATOM 1348 N N . GLY A 1 172 ? 27.092 9.381 -37.845 1.00 58.09 172 GLY A N 1
ATOM 1349 C CA . GLY A 1 172 ? 26.996 10.842 -37.867 1.00 58.09 172 GLY A CA 1
ATOM 1350 C C . GLY A 1 172 ? 28.062 11.551 -37.037 1.00 58.09 172 GLY A C 1
ATOM 1351 O O . GLY A 1 172 ? 27.778 12.564 -36.399 1.00 58.09 172 GLY A O 1
ATOM 1352 N N . GLY A 1 173 ? 29.302 11.058 -37.060 1.00 53.69 173 GLY A N 1
ATOM 1353 C CA . GLY A 1 173 ? 30.423 11.987 -36.959 1.00 53.69 173 GLY A CA 1
ATOM 1354 C C . GLY A 1 173 ? 30.320 12.963 -38.136 1.00 53.69 173 GLY A C 1
ATOM 1355 O O . GLY A 1 173 ? 30.325 12.518 -39.277 1.00 53.69 173 GLY A O 1
ATOM 1356 N N . LEU A 1 174 ? 30.217 14.265 -37.840 1.00 52.34 174 LEU A N 1
ATOM 1357 C CA . LEU A 1 174 ? 30.164 15.408 -38.773 1.00 52.34 174 LEU A CA 1
ATOM 1358 C C . LEU A 1 174 ? 28.778 15.770 -39.350 1.00 52.34 174 LEU A C 1
ATOM 1360 O O . LEU A 1 174 ? 28.485 15.525 -40.514 1.00 52.34 174 LEU A O 1
ATOM 1364 N N . LYS A 1 175 ? 27.970 16.503 -38.575 1.00 48.53 175 LYS A N 1
ATOM 1365 C CA . LYS A 1 175 ? 27.660 17.935 -38.813 1.00 48.53 175 LYS A CA 1
ATOM 1366 C C . LYS A 1 175 ? 26.547 18.382 -37.863 1.00 48.53 175 LYS A C 1
ATOM 1368 O O . LYS A 1 175 ? 25.568 17.677 -37.651 1.00 48.53 175 LYS A O 1
ATOM 1373 N N . GLY A 1 176 ? 26.776 19.528 -37.228 1.00 53.03 176 GLY A N 1
ATOM 1374 C CA . GLY A 1 176 ? 26.005 20.018 -36.097 1.00 53.03 176 GLY A CA 1
ATOM 1375 C C . GLY A 1 176 ? 24.506 20.148 -36.346 1.00 53.03 176 GLY A C 1
ATOM 1376 O O . GLY A 1 176 ? 24.059 20.572 -37.404 1.00 53.03 176 GLY A O 1
ATOM 1377 N N . HIS A 1 177 ? 23.746 19.869 -35.296 1.00 45.91 177 HIS A N 1
ATOM 1378 C CA . HIS A 1 177 ? 22.486 20.550 -35.060 1.00 45.91 177 HIS A CA 1
ATOM 1379 C C . HIS A 1 177 ? 22.412 20.847 -33.564 1.00 45.91 177 HIS A C 1
ATOM 1381 O O . HIS A 1 177 ? 21.851 20.099 -32.763 1.00 45.91 177 HIS A O 1
ATOM 1387 N N . ALA A 1 178 ? 23.068 21.941 -33.180 1.00 51.50 178 ALA A N 1
ATOM 1388 C CA . ALA A 1 178 ? 22.656 22.687 -32.007 1.00 51.50 178 ALA A CA 1
ATOM 1389 C C . ALA A 1 178 ? 21.188 23.110 -32.208 1.00 51.50 178 ALA A C 1
ATOM 1391 O O . ALA A 1 178 ? 20.790 23.451 -33.318 1.00 51.50 178 ALA A O 1
ATOM 1392 N N . GLY A 1 179 ? 20.386 23.047 -31.147 1.00 47.94 179 GLY A N 1
ATOM 1393 C CA . GLY A 1 179 ? 19.082 23.706 -31.077 1.00 47.94 179 GLY A CA 1
ATOM 1394 C C . GLY A 1 179 ? 17.983 23.125 -31.968 1.00 47.94 179 GLY A C 1
ATOM 1395 O O . GLY A 1 179 ? 17.672 23.678 -33.015 1.00 47.94 179 GLY A O 1
ATOM 1396 N N . ILE A 1 180 ? 17.285 22.091 -31.492 1.00 50.19 180 ILE A N 1
ATOM 1397 C CA . ILE A 1 180 ? 15.836 22.055 -31.727 1.00 50.19 180 ILE A CA 1
ATOM 1398 C C . ILE A 1 180 ? 15.247 22.929 -30.626 1.00 50.19 180 ILE A C 1
ATOM 1400 O O . ILE A 1 180 ? 15.072 22.495 -29.486 1.00 50.19 180 ILE A O 1
ATOM 1404 N N . ALA A 1 181 ? 15.073 24.201 -30.974 1.00 48.53 181 ALA A N 1
ATOM 1405 C CA . ALA A 1 181 ? 14.332 25.172 -30.201 1.00 48.53 181 ALA A CA 1
ATOM 1406 C C . ALA A 1 181 ? 12.917 24.627 -29.978 1.00 48.53 181 ALA A C 1
ATOM 1408 O O . ALA A 1 181 ? 12.148 24.432 -30.917 1.00 48.53 181 ALA A O 1
ATOM 1409 N N . LEU A 1 182 ? 12.598 24.346 -28.717 1.00 48.84 182 LEU A N 1
ATOM 1410 C CA . LEU A 1 182 ? 11.242 24.083 -28.257 1.00 48.84 182 LEU A CA 1
ATOM 1411 C C . LEU A 1 182 ? 10.564 25.445 -28.027 1.00 48.84 182 LEU A C 1
ATOM 1413 O O . LEU A 1 182 ? 10.207 25.786 -26.905 1.00 48.84 182 LEU A O 1
ATOM 1417 N N . SER A 1 183 ? 10.499 26.267 -29.074 1.00 48.66 183 SER A N 1
ATOM 1418 C CA . SER A 1 183 ? 9.821 27.559 -29.034 1.00 48.66 183 SER A CA 1
ATOM 1419 C C . SER A 1 183 ? 8.362 27.358 -29.413 1.00 48.66 183 SER A C 1
ATOM 1421 O O . SER A 1 183 ? 8.049 26.906 -30.512 1.00 48.66 183 SER A O 1
ATOM 1423 N N . ASP A 1 184 ? 7.508 27.668 -28.446 1.00 51.72 184 ASP A N 1
ATOM 1424 C CA . ASP A 1 184 ? 6.238 28.356 -28.642 1.00 51.72 184 ASP A CA 1
ATOM 1425 C C . ASP A 1 184 ? 5.276 27.757 -29.665 1.00 51.72 184 ASP A C 1
ATOM 1427 O O . ASP A 1 184 ? 5.151 28.181 -30.810 1.00 51.72 184 ASP A O 1
ATOM 1431 N N . ARG A 1 185 ? 4.484 26.809 -29.165 1.00 50.94 185 ARG A N 1
ATOM 1432 C CA . ARG A 1 185 ? 3.142 26.554 -29.684 1.00 50.94 185 ARG A CA 1
ATOM 1433 C C . ARG A 1 185 ? 2.143 26.743 -28.547 1.00 50.94 185 ARG A C 1
ATOM 1435 O O . ARG A 1 185 ? 1.597 25.780 -28.018 1.00 50.94 185 ARG A O 1
ATOM 1442 N N . ILE A 1 186 ? 1.970 27.997 -28.138 1.00 56.25 186 ILE A N 1
ATOM 1443 C CA . ILE A 1 186 ? 0.843 28.453 -27.318 1.00 56.25 186 ILE A CA 1
ATOM 1444 C C . ILE A 1 186 ? 0.156 29.571 -28.108 1.00 56.25 186 ILE A C 1
ATOM 1446 O O . ILE A 1 186 ? 0.219 30.738 -27.749 1.00 56.25 186 ILE A O 1
ATOM 1450 N N . ASP A 1 187 ? -0.513 29.202 -29.201 1.00 54.28 187 ASP A N 1
ATOM 1451 C CA . ASP A 1 187 ? -1.615 30.009 -29.729 1.00 54.28 187 ASP A CA 1
ATOM 1452 C C . ASP A 1 187 ? -2.843 29.711 -28.864 1.00 54.28 187 ASP A C 1
ATOM 1454 O O . ASP A 1 187 ? -3.715 28.903 -29.192 1.00 54.28 187 ASP A O 1
ATOM 1458 N N . GLY A 1 188 ? -2.822 30.304 -27.670 1.00 50.12 188 GLY A N 1
ATOM 1459 C CA . GLY A 1 188 ? -3.934 30.351 -26.738 1.00 50.12 188 GLY A CA 1
ATOM 1460 C C . GLY A 1 188 ? -4.866 31.484 -27.136 1.00 50.12 188 GLY A C 1
ATOM 1461 O O . GLY A 1 188 ? -4.584 32.655 -26.907 1.00 50.12 188 GLY A O 1
ATOM 1462 N N . GLN A 1 189 ? -5.972 31.095 -27.751 1.00 57.25 189 GLN A N 1
ATOM 1463 C CA . GLN A 1 189 ? -7.131 31.920 -28.045 1.00 57.25 189 GLN A CA 1
ATOM 1464 C C . GLN A 1 189 ? -7.651 32.642 -26.786 1.00 57.25 189 GLN A C 1
ATOM 1466 O O . GLN A 1 189 ? -7.856 32.003 -25.761 1.00 57.25 189 GLN A O 1
ATOM 1471 N N . GLY A 1 190 ? -7.943 33.939 -26.937 1.00 55.56 190 GLY A N 1
ATOM 1472 C CA . GLY A 1 190 ? -9.093 34.637 -26.348 1.00 55.56 190 GLY A CA 1
ATOM 1473 C C . GLY A 1 190 ? -9.116 34.905 -24.840 1.00 55.56 190 GLY A C 1
ATOM 1474 O O . GLY A 1 190 ? -9.195 33.979 -24.048 1.00 55.56 190 GLY A O 1
ATOM 1475 N N . LEU A 1 191 ? -9.243 36.184 -24.460 1.00 61.34 191 LEU A N 1
ATOM 1476 C CA . LEU A 1 191 ? -10.325 36.649 -23.577 1.00 61.34 191 LEU A CA 1
ATOM 1477 C C . LEU A 1 191 ? -10.398 38.195 -23.538 1.00 61.34 191 LEU A C 1
ATOM 1479 O O . LEU A 1 191 ? -9.484 38.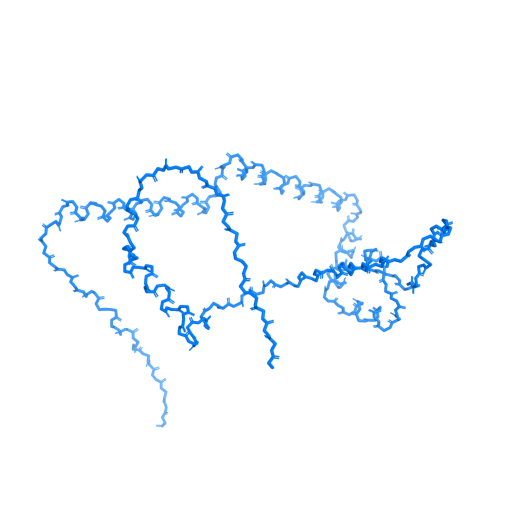849 -23.055 1.00 61.34 191 LEU A O 1
ATOM 1483 N N . GLN A 1 192 ? -11.506 38.721 -24.071 1.00 62.78 192 GLN A N 1
ATOM 1484 C CA . GLN A 1 192 ? -12.345 39.832 -23.579 1.00 62.78 192 GLN A CA 1
ATOM 1485 C C . GLN A 1 192 ? -11.714 41.134 -23.046 1.00 62.78 192 GLN A C 1
ATOM 1487 O O . GLN A 1 192 ? -11.083 41.159 -21.992 1.00 62.78 192 GLN A O 1
ATOM 1492 N N . SER A 1 193 ? -12.126 42.255 -23.647 1.00 62.41 193 SER A N 1
ATOM 1493 C CA . SER A 1 193 ? -12.955 43.282 -22.982 1.00 62.41 193 SER A CA 1
ATOM 1494 C C . SER A 1 193 ? -13.731 44.072 -24.029 1.00 62.41 193 SER A C 1
ATOM 1496 O O . SER A 1 193 ? -13.132 44.355 -25.090 1.00 62.41 193 SER A O 1
#

Radius of gyration: 31.3 Å; Cα contacts (8 Å, |Δi|>4): 46; chains: 1; bounding box: 73×61×84 Å

Foldseek 3Di:
DDDDDDDDDDDDDDDDDDDPDPCCDPVNVVVVVCVPDPPSPPPPPDDDDDDPPPDDPPPPPDDDDDDDDDPPPPPPLQFPDDDPLCNPDGDNDPVVVVVVCVDPVVVVSVVVVVVCVVVDVVVSVVVVVVVVVVVVVVVVCVVVVNDDPVRVVVVVVVVVVVVVVVVCVVVDPDDDDDDPDPDDPPPPDDDDD

Sequence (193 aa):
MIKRALGLFAGGEGAAEDDDSDDVTPAQRQKLERRLLPGAQRGRKRKDMDEDEGDSEGSTDNDSDDDPPVPDAEETFRGQYHCQLCPDKILLTEKQLEVHLHSGAHKRKERHFERAKAMGLQAYEAECLEKAAAREAKAAAQSAGVLSKKKQKNADFWKQRKERQLKARKTGGLKGHAGIALSDRIDGQGLQS

Mean predicted aligned error: 21.35 Å